Protein AF-A0AA90PVJ4-F1 (afdb_monomer)

Nearest PDB structures (foldseek):
  2hqe-assembly1_A  TM=2.724E-01  e=6.341E-01  Homo sapiens
  2o4x-assembly1_A  TM=2.724E-01  e=6.733E-01  Homo sapiens
  2hsi-assembly1_A  TM=3.639E-01  e=3.824E+00  Pseudomonas aeruginosa PAO1
  3bv8-assembly1_A  TM=2.764E-01  e=6.557E+00  Staphylococcus aureus subsp. aureus Mu50

Sequence (192 aa):
MKKYLASALFKSTWAAITLLSALALPPATAATPEEPQVANDIAAVRGQLAKAIIYIGPENWAFSTAKNESQLPSISCEYILTDADSLSTLMDILERGKFANHPPPYRMNVRMGIYLHRTDGAVKKILLNNPGLNAGMRGRYDEHTGVMSSPAFADELRAFAATRQQTKPNYYCDSDKLDPEKAASMIIPQPK

Structure (mmCIF, N/CA/C/O backbone):
data_AF-A0AA90PVJ4-F1
#
_entry.id   AF-A0AA90PVJ4-F1
#
loop_
_atom_site.group_PDB
_atom_site.id
_atom_site.type_symbol
_atom_site.label_atom_id
_atom_site.label_alt_id
_atom_site.label_comp_id
_atom_site.label_asym_id
_atom_site.label_entity_id
_atom_site.label_seq_id
_atom_site.pdbx_PDB_ins_code
_atom_site.Cartn_x
_atom_site.Cartn_y
_atom_site.Cartn_z
_atom_site.occupancy
_atom_site.B_iso_or_equiv
_atom_site.auth_seq_id
_atom_site.auth_comp_id
_atom_site.auth_asym_id
_atom_site.auth_atom_id
_atom_site.pdbx_PDB_model_num
ATOM 1 N N . MET A 1 1 ? 4.625 -84.442 49.368 1.00 35.09 1 MET A N 1
ATOM 2 C CA . MET A 1 1 ? 4.912 -84.705 50.799 1.00 35.09 1 MET A CA 1
ATOM 3 C C . MET A 1 1 ? 6.276 -84.117 51.153 1.00 35.09 1 MET A C 1
ATOM 5 O O . MET A 1 1 ? 7.191 -84.319 50.374 1.00 35.09 1 MET A O 1
ATOM 9 N N . LYS A 1 2 ? 6.383 -83.490 52.340 1.00 35.59 2 LYS A N 1
ATOM 10 C CA . LYS A 1 2 ? 7.594 -83.028 53.071 1.00 35.59 2 LYS A CA 1
ATOM 11 C C . LYS A 1 2 ? 8.309 -81.763 52.535 1.00 35.59 2 LYS A C 1
ATOM 13 O O . LYS A 1 2 ? 8.767 -81.761 51.407 1.00 35.59 2 LYS A O 1
ATOM 18 N N . LYS A 1 3 ? 8.177 -80.611 53.226 1.00 38.88 3 LYS A N 1
ATOM 19 C CA . LYS A 1 3 ? 8.929 -80.071 54.408 1.00 38.88 3 LYS A CA 1
ATOM 20 C C . LYS A 1 3 ? 10.264 -79.421 53.961 1.00 38.88 3 LYS A C 1
ATOM 22 O O . LYS A 1 3 ? 11.099 -80.133 53.434 1.00 38.88 3 LYS A O 1
ATOM 27 N N . TYR A 1 4 ? 10.385 -78.084 53.922 1.00 39.81 4 TYR A N 1
ATOM 28 C CA . TYR A 1 4 ? 10.764 -77.111 54.984 1.00 39.81 4 TYR A CA 1
ATOM 29 C C . TYR A 1 4 ? 12.282 -76.867 55.138 1.00 39.81 4 TYR A C 1
ATOM 31 O O . TYR A 1 4 ? 13.020 -77.827 55.306 1.00 39.81 4 TYR A O 1
ATOM 39 N N . LEU A 1 5 ? 12.620 -75.567 55.282 1.00 45.03 5 LEU A N 1
ATOM 40 C CA . LEU A 1 5 ? 13.740 -74.959 56.045 1.00 45.03 5 LEU A CA 1
ATOM 41 C C . LEU A 1 5 ? 15.163 -75.130 55.460 1.00 45.03 5 LEU A C 1
ATOM 43 O O . LEU A 1 5 ? 15.476 -76.170 54.911 1.00 45.03 5 LEU A O 1
ATOM 47 N N . ALA A 1 6 ? 16.128 -74.215 55.595 1.00 41.50 6 ALA A N 1
ATOM 48 C CA . ALA A 1 6 ? 16.207 -72.822 56.041 1.00 41.50 6 ALA A CA 1
ATOM 49 C C . ALA A 1 6 ? 17.674 -72.342 55.878 1.00 41.50 6 ALA A C 1
ATOM 51 O O . ALA A 1 6 ? 18.575 -73.171 55.798 1.00 41.50 6 ALA A O 1
ATOM 52 N N . SER A 1 7 ? 17.872 -71.018 55.952 1.00 40.34 7 SER A N 1
ATOM 53 C CA . SER A 1 7 ? 19.041 -70.316 56.529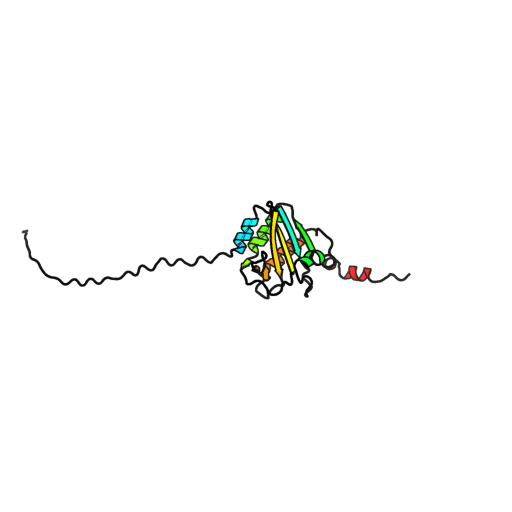 1.00 40.34 7 SER A CA 1
ATOM 54 C C . SER A 1 7 ? 20.401 -70.413 55.808 1.00 40.34 7 SER A C 1
ATOM 56 O O . SER A 1 7 ? 21.061 -71.439 55.851 1.00 40.34 7 SER A O 1
ATOM 58 N N . ALA A 1 8 ? 20.842 -69.322 55.161 1.00 42.81 8 ALA A N 1
ATOM 59 C CA . ALA A 1 8 ? 21.829 -68.341 55.686 1.00 42.81 8 ALA A CA 1
ATOM 60 C C . ALA A 1 8 ? 23.269 -68.688 55.208 1.00 42.81 8 ALA A C 1
ATOM 62 O O . ALA A 1 8 ? 23.542 -69.842 54.937 1.00 42.81 8 ALA A O 1
ATOM 63 N N . LEU A 1 9 ? 24.250 -67.812 54.967 1.00 46.56 9 LEU A N 1
ATOM 64 C CA . LEU A 1 9 ? 24.600 -66.469 55.424 1.00 46.56 9 LEU A CA 1
ATOM 65 C C . LEU A 1 9 ? 25.494 -65.783 54.351 1.00 46.56 9 LEU A C 1
ATOM 67 O O . LEU A 1 9 ? 26.386 -66.411 53.801 1.00 46.56 9 LEU A O 1
ATOM 71 N N . PHE A 1 10 ? 25.269 -64.480 54.152 1.00 37.84 10 PHE A N 1
ATOM 72 C CA . PHE A 1 10 ? 26.226 -63.358 54.048 1.00 37.84 10 PHE A CA 1
ATOM 73 C C . PHE A 1 10 ? 27.563 -63.398 53.258 1.00 37.84 10 PHE A C 1
ATOM 75 O O . PHE A 1 10 ? 28.479 -64.144 53.578 1.00 37.84 10 PHE A O 1
ATOM 82 N N . LYS A 1 11 ? 27.716 -62.284 52.505 1.00 38.69 11 LYS A N 1
ATOM 83 C CA . LYS A 1 11 ? 28.929 -61.480 52.184 1.00 38.69 11 LYS A CA 1
ATOM 84 C C . LYS A 1 11 ? 29.836 -62.079 51.100 1.00 38.69 11 LYS A C 1
ATOM 86 O O . LYS A 1 11 ? 30.186 -63.239 51.155 1.00 38.69 11 LYS A O 1
ATOM 91 N N . SER A 1 12 ? 30.264 -61.344 50.081 1.00 45.53 12 SER A N 1
ATOM 92 C CA . SER A 1 12 ? 30.509 -59.905 49.967 1.00 45.53 12 SER A CA 1
ATOM 93 C C . SER A 1 12 ? 30.510 -59.496 48.489 1.00 45.53 12 SER A C 1
ATOM 95 O O . SER A 1 12 ? 30.859 -60.320 47.655 1.00 45.53 12 SER A O 1
ATOM 97 N N . THR A 1 13 ? 30.098 -58.248 48.227 1.00 48.66 13 THR A N 1
ATOM 98 C CA . THR A 1 13 ? 30.559 -57.307 47.177 1.00 48.66 13 THR A CA 1
ATOM 99 C C . THR A 1 13 ? 31.220 -57.934 45.934 1.00 48.66 13 THR A C 1
ATOM 101 O O . THR A 1 13 ? 32.180 -58.679 46.033 1.00 48.66 13 THR A O 1
ATOM 104 N N . TRP A 1 14 ? 30.796 -57.601 44.716 1.00 41.09 14 TRP A N 1
ATOM 105 C CA . TRP A 1 14 ? 31.165 -56.336 44.077 1.00 41.09 14 TRP A CA 1
ATOM 106 C C . TRP A 1 14 ? 29.989 -55.701 43.331 1.00 41.09 14 TRP A C 1
ATOM 108 O O . TRP A 1 14 ? 29.342 -56.308 42.482 1.00 41.09 14 TRP A O 1
ATOM 118 N N . ALA A 1 15 ? 29.750 -54.434 43.657 1.00 46.69 15 ALA A N 1
ATOM 119 C CA . ALA A 1 15 ? 28.869 -53.556 42.918 1.00 46.69 15 ALA A CA 1
ATOM 120 C C . ALA A 1 15 ? 29.549 -53.163 41.600 1.00 46.69 15 ALA A C 1
ATOM 122 O O . ALA A 1 15 ? 30.430 -52.308 41.584 1.00 46.69 15 ALA A O 1
ATOM 123 N N . ALA A 1 16 ? 29.124 -53.764 40.493 1.00 47.62 16 ALA A N 1
ATOM 124 C CA . ALA A 1 16 ? 29.270 -53.150 39.181 1.00 47.62 16 ALA A CA 1
ATOM 125 C C . ALA A 1 16 ? 27.973 -52.385 38.894 1.00 47.62 16 ALA A C 1
ATOM 127 O O . ALA A 1 16 ? 27.064 -52.884 38.235 1.00 47.62 16 ALA A O 1
ATOM 128 N N . ILE A 1 17 ? 27.867 -51.177 39.453 1.00 51.84 17 ILE A N 1
ATOM 129 C CA . ILE A 1 17 ? 26.861 -50.208 39.020 1.00 51.84 17 ILE A CA 1
ATOM 130 C C . ILE A 1 17 ? 27.316 -49.732 37.642 1.00 51.84 17 ILE A C 1
ATOM 132 O O . ILE A 1 17 ? 28.147 -48.836 37.515 1.00 51.84 17 ILE A O 1
ATOM 136 N N . THR A 1 18 ? 26.787 -50.356 36.596 1.00 52.12 18 THR A N 1
ATOM 137 C CA . THR A 1 18 ? 26.706 -49.704 35.294 1.00 52.12 18 THR A CA 1
ATOM 138 C C . THR A 1 18 ? 25.619 -48.645 35.419 1.00 52.12 18 THR A C 1
ATOM 140 O O . THR A 1 18 ? 24.429 -48.908 35.270 1.00 52.12 18 THR A O 1
ATOM 143 N N . LEU A 1 19 ? 26.037 -47.429 35.776 1.00 44.38 19 LEU A N 1
ATOM 144 C CA . LEU A 1 19 ? 25.247 -46.225 35.556 1.00 44.38 19 LEU A CA 1
ATOM 145 C C . LEU A 1 19 ? 25.074 -46.101 34.042 1.00 44.38 19 LEU A C 1
ATOM 147 O O . LEU A 1 19 ? 25.919 -45.552 33.338 1.00 44.38 19 LEU A O 1
ATOM 151 N N . LEU A 1 20 ? 23.985 -46.680 33.537 1.00 45.66 20 LEU A N 1
ATOM 152 C CA . LEU A 1 20 ? 23.437 -46.321 32.245 1.00 45.66 20 LEU A CA 1
ATOM 153 C C . LEU A 1 20 ? 22.980 -44.869 32.398 1.00 45.66 20 LEU A C 1
ATOM 155 O O . LEU A 1 20 ? 21.893 -44.588 32.902 1.00 45.66 20 LEU A O 1
ATOM 159 N N . SER A 1 21 ? 23.863 -43.941 32.043 1.00 41.44 21 SER A N 1
ATOM 160 C CA . SER A 1 21 ? 23.520 -42.541 31.864 1.00 41.44 21 SER A CA 1
ATOM 161 C C . SER A 1 21 ? 22.474 -42.473 30.759 1.00 41.44 21 SER A C 1
ATOM 163 O O . SER A 1 21 ? 22.801 -42.403 29.575 1.00 41.44 21 SER A O 1
ATOM 165 N N . ALA A 1 22 ? 21.202 -42.524 31.147 1.00 49.88 22 ALA A N 1
ATOM 166 C CA . ALA A 1 22 ? 20.131 -41.971 30.351 1.00 49.88 22 ALA A CA 1
ATOM 167 C C . ALA A 1 22 ? 20.450 -40.480 30.220 1.00 49.88 22 ALA A C 1
ATOM 169 O O . ALA A 1 22 ? 20.156 -39.680 31.107 1.00 49.88 22 ALA A O 1
ATOM 170 N N . LEU A 1 23 ? 21.138 -40.127 29.133 1.00 48.59 23 LEU A N 1
ATOM 171 C CA . LEU A 1 23 ? 21.152 -38.778 28.601 1.00 48.59 23 LEU A CA 1
ATOM 172 C C . LEU A 1 23 ? 19.689 -38.431 28.338 1.00 48.59 23 LEU A C 1
ATOM 174 O O . LEU A 1 23 ? 19.137 -38.748 27.286 1.00 48.59 23 LEU A O 1
ATOM 178 N N . ALA A 1 24 ? 19.049 -37.830 29.338 1.00 53.00 24 ALA A N 1
ATOM 179 C CA . ALA A 1 24 ? 17.875 -37.016 29.136 1.00 53.00 24 ALA A CA 1
ATOM 180 C C . ALA A 1 24 ? 18.325 -35.894 28.200 1.00 53.00 24 ALA A C 1
ATOM 182 O O . ALA A 1 24 ? 18.877 -34.882 28.630 1.00 53.00 24 ALA A O 1
ATOM 183 N N . LEU A 1 25 ? 18.180 -36.138 26.897 1.00 54.84 25 LEU A N 1
ATOM 184 C CA . LEU A 1 25 ? 18.189 -35.079 25.910 1.00 54.84 25 LEU A CA 1
ATOM 185 C C . LEU A 1 25 ? 17.186 -34.038 26.417 1.00 54.84 25 LEU A C 1
ATOM 187 O O . LEU A 1 25 ? 16.047 -34.416 26.723 1.00 54.84 25 LEU A O 1
ATOM 191 N N . PRO A 1 26 ? 17.580 -32.760 26.557 1.00 57.12 26 PRO A N 1
ATOM 192 C CA . PRO A 1 26 ? 16.590 -31.723 26.774 1.00 57.12 26 PRO A CA 1
ATOM 193 C C . PRO A 1 26 ? 15.543 -31.868 25.663 1.00 57.12 26 PRO A C 1
ATOM 195 O O . PRO A 1 26 ? 15.922 -32.213 24.535 1.00 57.12 26 PRO A O 1
ATOM 198 N N . PRO A 1 27 ? 14.245 -31.677 25.961 1.00 55.22 27 PRO A N 1
ATOM 199 C CA . PRO A 1 27 ? 13.233 -31.694 24.921 1.00 55.22 27 PRO A CA 1
ATOM 200 C C . PRO A 1 27 ? 13.733 -30.772 23.817 1.00 55.22 27 PRO A C 1
ATOM 202 O O . PRO A 1 27 ? 14.071 -29.616 24.077 1.00 55.22 27 PRO A O 1
ATOM 205 N N . ALA A 1 28 ? 13.883 -31.326 22.615 1.00 53.59 28 ALA A N 1
ATOM 206 C CA . ALA A 1 28 ? 14.170 -30.532 21.446 1.00 53.59 28 ALA A CA 1
ATOM 207 C C . ALA A 1 28 ? 12.998 -29.563 21.326 1.00 53.59 28 ALA A C 1
ATOM 209 O O . ALA A 1 28 ? 11.916 -29.939 20.873 1.00 53.59 28 ALA A O 1
ATOM 210 N N . THR A 1 29 ? 13.189 -28.335 21.802 1.00 49.47 29 THR A N 1
ATOM 211 C CA . THR A 1 29 ? 12.358 -27.212 21.413 1.00 49.47 29 THR A CA 1
ATOM 212 C C . THR A 1 29 ? 12.575 -27.127 19.916 1.00 49.47 29 THR A C 1
ATOM 214 O O . THR A 1 29 ? 13.587 -26.598 19.457 1.00 49.47 29 THR A O 1
ATOM 217 N N . ALA A 1 30 ? 11.692 -27.770 19.148 1.00 53.75 30 ALA A N 1
ATOM 218 C CA . ALA A 1 30 ? 11.570 -27.496 17.735 1.00 53.75 30 ALA A CA 1
ATOM 219 C C . ALA A 1 30 ? 11.488 -25.977 17.663 1.00 53.75 30 ALA A C 1
ATOM 221 O O . ALA A 1 30 ? 10.591 -25.399 18.277 1.00 53.75 30 ALA A O 1
ATOM 222 N N . ALA A 1 31 ? 12.497 -25.347 17.058 1.00 50.88 31 ALA A N 1
ATOM 223 C CA . ALA A 1 31 ? 12.479 -23.919 16.831 1.00 50.88 31 ALA A CA 1
ATOM 224 C C . ALA A 1 31 ? 11.172 -23.656 16.093 1.00 50.88 31 ALA A C 1
ATOM 226 O O . ALA A 1 31 ? 11.030 -24.035 14.929 1.00 50.88 31 ALA A O 1
ATOM 227 N N . THR A 1 32 ? 10.177 -23.132 16.811 1.00 55.12 32 THR A N 1
ATOM 228 C CA . THR A 1 32 ? 8.965 -22.617 16.198 1.00 55.12 32 THR A CA 1
ATOM 229 C C . THR A 1 32 ? 9.467 -21.684 15.115 1.00 55.12 32 THR A C 1
ATOM 231 O O . THR A 1 32 ? 10.271 -20.807 15.452 1.00 55.12 32 THR A O 1
ATOM 234 N N . PRO A 1 33 ? 9.104 -21.913 13.839 1.00 57.56 33 PRO A N 1
ATOM 235 C CA . PRO A 1 33 ? 9.441 -20.982 12.782 1.00 57.56 33 PRO A CA 1
ATOM 236 C C . PRO A 1 33 ? 9.049 -19.608 13.299 1.00 57.56 33 PRO A C 1
ATOM 238 O O . PRO A 1 33 ? 7.899 -19.419 13.691 1.00 57.56 33 PRO A O 1
ATOM 241 N N . GLU A 1 34 ? 10.032 -18.722 13.438 1.00 63.03 34 GLU A N 1
ATOM 242 C CA . GLU A 1 34 ? 9.802 -17.381 13.947 1.00 63.03 34 GLU A CA 1
ATOM 243 C C . GLU A 1 34 ? 8.798 -16.751 12.982 1.00 63.03 34 GLU A C 1
ATOM 245 O O . GLU A 1 34 ? 9.113 -16.528 11.808 1.00 63.03 34 GLU A O 1
ATOM 250 N N . GLU A 1 35 ? 7.541 -16.625 13.415 1.00 62.03 35 GLU A N 1
ATOM 251 C CA . GLU A 1 35 ? 6.512 -16.052 12.561 1.00 62.03 35 GLU A CA 1
ATOM 252 C C . GLU A 1 35 ? 6.990 -14.669 12.124 1.00 62.03 35 GLU A C 1
ATOM 254 O O . GLU A 1 35 ? 7.546 -13.927 12.942 1.00 62.03 35 GLU A O 1
ATOM 259 N N . PRO A 1 36 ? 6.795 -14.288 10.850 1.00 67.94 36 PRO A N 1
ATOM 260 C CA . PRO A 1 36 ? 7.193 -12.969 10.404 1.00 67.94 36 PRO A CA 1
ATOM 261 C C . PRO A 1 36 ? 6.494 -11.916 11.268 1.00 67.94 36 PRO A C 1
ATOM 263 O O . PRO A 1 36 ? 5.279 -11.748 11.177 1.00 67.94 36 PRO A O 1
ATOM 266 N N . GLN A 1 37 ? 7.262 -11.181 12.078 1.00 80.75 37 GLN A N 1
ATOM 267 C CA . GLN A 1 37 ? 6.742 -10.126 12.957 1.00 80.75 37 GLN A CA 1
ATOM 268 C C . GLN A 1 37 ? 5.831 -9.145 12.196 1.00 80.75 37 GLN A C 1
ATOM 270 O O . GLN A 1 37 ? 4.791 -8.738 12.697 1.00 80.75 37 GLN A O 1
ATOM 275 N N . VAL A 1 38 ? 6.167 -8.865 10.933 1.00 82.69 38 VAL A N 1
ATOM 276 C CA . VAL A 1 38 ? 5.392 -8.012 10.021 1.00 82.69 38 VAL A CA 1
ATOM 277 C C . VAL A 1 38 ? 3.968 -8.532 9.784 1.00 82.69 38 VAL A C 1
ATOM 279 O O . VAL A 1 38 ? 3.038 -7.735 9.723 1.00 82.69 38 VAL A O 1
ATOM 282 N N . ALA A 1 39 ? 3.772 -9.847 9.644 1.00 79.56 39 ALA A N 1
ATOM 283 C CA . ALA A 1 39 ? 2.442 -10.418 9.427 1.00 79.56 39 ALA A CA 1
ATOM 284 C C . ALA A 1 39 ? 1.550 -10.211 10.661 1.00 79.56 39 ALA A C 1
ATOM 286 O O . ALA A 1 39 ? 0.407 -9.769 10.535 1.00 79.56 39 ALA A O 1
ATOM 287 N N . ASN A 1 40 ? 2.114 -10.432 11.851 1.00 79.44 40 ASN A N 1
ATOM 288 C CA . ASN A 1 40 ? 1.438 -10.177 13.122 1.00 79.44 40 ASN A CA 1
ATOM 289 C C . ASN A 1 40 ? 1.149 -8.680 13.327 1.00 79.44 40 ASN A C 1
ATOM 291 O O . ASN A 1 40 ? 0.060 -8.315 13.772 1.00 79.44 40 ASN A O 1
ATOM 295 N N . ASP A 1 41 ? 2.066 -7.801 12.915 1.00 84.75 41 ASP A N 1
ATOM 296 C CA . ASP A 1 41 ? 1.858 -6.354 12.974 1.00 84.75 41 ASP A CA 1
ATOM 297 C C . ASP A 1 41 ? 0.739 -5.880 12.038 1.00 84.75 41 ASP A C 1
ATOM 299 O O . ASP A 1 41 ? -0.024 -4.989 12.408 1.00 84.75 41 ASP A O 1
ATOM 303 N N . ILE A 1 42 ? 0.617 -6.456 10.836 1.00 87.50 42 ILE A N 1
ATOM 304 C CA . ILE A 1 42 ? -0.482 -6.145 9.910 1.00 87.50 42 ILE A CA 1
ATOM 305 C C . ILE A 1 42 ? -1.817 -6.560 10.533 1.00 87.50 42 ILE A C 1
ATOM 307 O O . ILE A 1 42 ? -2.741 -5.746 10.585 1.00 87.50 42 ILE A O 1
ATOM 311 N N . ALA A 1 43 ? -1.908 -7.779 11.074 1.00 85.12 43 ALA A N 1
ATOM 312 C CA . ALA A 1 43 ? -3.119 -8.257 11.741 1.00 85.12 43 ALA A CA 1
ATOM 313 C C . ALA A 1 43 ? -3.530 -7.344 12.915 1.00 85.12 43 ALA A C 1
ATOM 315 O O . ALA A 1 43 ? -4.711 -7.035 13.088 1.00 85.12 43 ALA A O 1
ATOM 316 N N . ALA A 1 44 ? -2.557 -6.824 13.674 1.00 85.12 44 ALA A N 1
ATOM 317 C CA . ALA A 1 44 ? -2.807 -5.907 14.786 1.00 85.12 44 ALA A CA 1
ATOM 318 C C . ALA A 1 44 ? -3.440 -4.565 14.359 1.00 85.12 44 ALA A C 1
ATOM 320 O O . ALA A 1 44 ? -4.150 -3.939 15.150 1.00 85.12 44 ALA A O 1
ATOM 321 N N . VAL A 1 45 ? -3.233 -4.116 13.114 1.00 86.06 45 VAL A N 1
ATOM 322 C CA . VAL A 1 45 ? -3.798 -2.847 12.612 1.00 86.06 45 VAL A CA 1
ATOM 323 C C . VAL A 1 45 ? -5.299 -2.955 12.318 1.00 86.06 45 VAL A C 1
ATOM 325 O O . VAL A 1 45 ? -6.010 -1.951 12.418 1.00 86.06 45 VAL A O 1
ATOM 328 N N . ARG A 1 46 ? -5.809 -4.156 12.009 1.00 87.38 46 ARG A N 1
ATOM 329 C CA . ARG A 1 46 ? -7.188 -4.387 11.538 1.00 87.38 46 ARG A CA 1
ATOM 330 C C . ARG A 1 46 ? -8.254 -3.770 12.450 1.00 87.38 46 ARG A C 1
ATOM 332 O O . ARG A 1 46 ? -9.169 -3.116 11.964 1.00 87.38 46 ARG A O 1
ATOM 339 N N . GLY A 1 47 ? -8.122 -3.932 13.767 1.00 83.69 47 GLY A N 1
ATOM 340 C CA . GLY A 1 47 ? -9.115 -3.456 14.743 1.00 83.69 47 GLY A CA 1
ATOM 341 C C . GLY A 1 47 ? -9.125 -1.942 14.979 1.00 83.69 47 GLY A C 1
ATOM 342 O O . GLY A 1 47 ? -9.947 -1.447 15.746 1.00 83.69 47 GLY A O 1
ATOM 343 N N . GLN A 1 48 ? -8.195 -1.201 14.377 1.00 89.25 48 GLN A N 1
ATOM 344 C CA . GLN A 1 48 ? -7.988 0.222 14.649 1.00 89.25 48 GLN A CA 1
ATOM 345 C C . GLN A 1 48 ? -7.900 1.048 13.368 1.00 89.25 48 GLN A C 1
ATOM 347 O O . GLN A 1 48 ? -7.573 2.227 13.435 1.00 89.25 48 GLN A O 1
ATOM 352 N N . LEU A 1 49 ? -8.158 0.461 12.202 1.00 93.94 49 LEU A N 1
ATOM 353 C CA . LEU A 1 49 ? -8.039 1.148 10.924 1.00 93.94 49 LEU A CA 1
ATOM 354 C C . LEU A 1 49 ? -9.238 2.081 10.696 1.00 93.94 49 LEU A C 1
ATOM 356 O O . LEU A 1 49 ? -10.377 1.632 10.633 1.00 93.94 49 LEU A O 1
ATOM 360 N N . ALA A 1 50 ? -8.976 3.380 10.552 1.00 95.00 50 ALA A N 1
ATOM 361 C C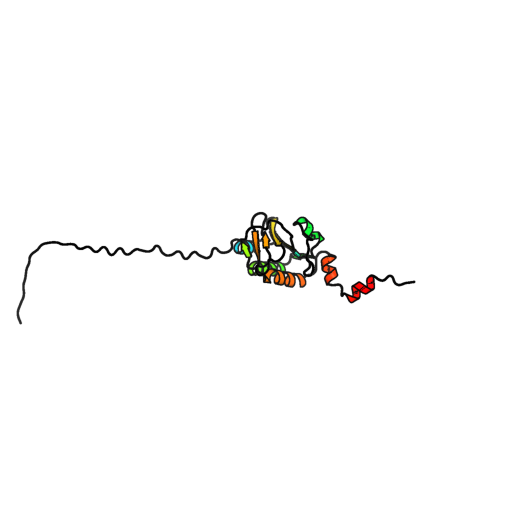A . ALA A 1 50 ? -9.994 4.392 10.261 1.00 95.00 50 ALA A CA 1
ATOM 362 C C . ALA A 1 50 ? -10.098 4.703 8.760 1.00 95.00 50 ALA A C 1
ATOM 364 O O . ALA A 1 50 ? -11.168 5.030 8.254 1.00 95.00 50 ALA A O 1
ATOM 365 N N . LYS A 1 51 ? -8.965 4.659 8.054 1.00 96.88 51 LYS A N 1
ATOM 366 C CA . LYS A 1 51 ? -8.854 5.006 6.634 1.00 96.88 51 LYS A CA 1
ATOM 367 C C . LYS A 1 51 ? -7.607 4.359 6.049 1.00 96.88 51 LYS A C 1
ATOM 369 O O . LYS A 1 51 ? -6.581 4.283 6.726 1.00 96.88 51 LYS A O 1
ATOM 374 N N . ALA A 1 52 ? -7.657 3.995 4.775 1.00 97.31 52 ALA A N 1
ATOM 375 C CA . ALA A 1 52 ? -6.468 3.650 4.012 1.00 97.31 52 ALA A CA 1
ATOM 376 C C . ALA A 1 52 ? -6.313 4.556 2.787 1.00 97.31 52 ALA A C 1
ATOM 378 O O . ALA A 1 52 ? -7.302 4.958 2.178 1.00 97.31 52 ALA A O 1
ATOM 379 N N . ILE A 1 53 ? -5.072 4.881 2.429 1.00 96.44 53 ILE A N 1
ATOM 380 C CA . ILE A 1 53 ? -4.744 5.527 1.155 1.00 96.44 53 ILE A CA 1
ATOM 381 C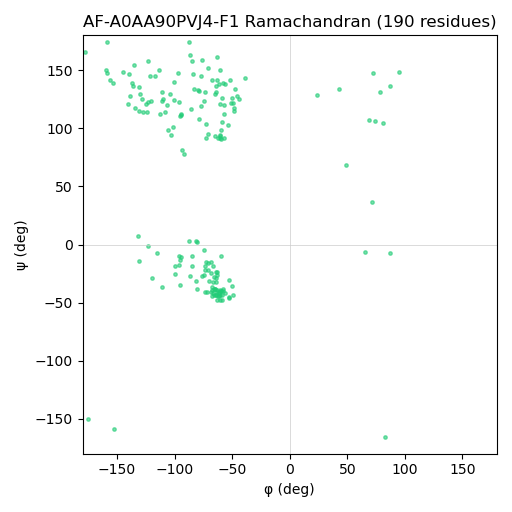 C . ILE A 1 53 ? -3.788 4.615 0.406 1.00 96.44 53 ILE A C 1
ATOM 383 O O . ILE A 1 53 ? -2.732 4.253 0.927 1.00 96.44 53 ILE A O 1
ATOM 387 N N . ILE A 1 54 ? -4.167 4.246 -0.811 1.00 95.44 54 ILE A N 1
ATOM 388 C CA . ILE A 1 54 ? -3.367 3.401 -1.686 1.00 95.44 54 ILE A CA 1
ATOM 389 C C . ILE A 1 54 ? -2.891 4.254 -2.858 1.00 95.44 54 ILE A C 1
ATOM 391 O O . ILE A 1 54 ? -3.699 4.825 -3.589 1.00 95.44 54 ILE A O 1
ATOM 395 N N . TYR A 1 55 ? -1.577 4.309 -3.039 1.00 92.88 55 TYR A N 1
ATOM 396 C CA . TYR A 1 55 ? -0.916 4.862 -4.211 1.00 92.88 55 TYR A CA 1
ATOM 397 C C . TYR A 1 55 ? -0.357 3.715 -5.042 1.00 92.88 55 TYR A C 1
ATOM 399 O O . TYR A 1 55 ? 0.484 2.956 -4.556 1.00 92.88 55 TYR A O 1
ATOM 407 N N . ILE A 1 56 ? -0.802 3.593 -6.290 1.00 88.44 56 ILE A N 1
ATOM 408 C CA . ILE A 1 56 ? -0.318 2.571 -7.226 1.00 88.44 56 ILE A CA 1
ATOM 409 C C . ILE A 1 56 ? 0.181 3.257 -8.493 1.00 88.44 56 ILE A C 1
ATOM 411 O O . ILE A 1 56 ? -0.574 3.964 -9.155 1.00 88.44 56 ILE A O 1
ATOM 415 N N . GLY A 1 57 ? 1.456 3.062 -8.827 1.00 80.56 57 GLY A N 1
ATOM 416 C CA . GLY A 1 57 ? 2.000 3.489 -10.116 1.00 80.56 57 GLY A CA 1
ATOM 417 C C . GLY A 1 57 ? 1.587 2.558 -11.272 1.00 80.56 57 GLY A C 1
ATOM 418 O O . GLY A 1 57 ? 1.290 1.383 -11.030 1.00 80.56 57 GLY A O 1
ATOM 419 N N . PRO A 1 58 ? 1.629 3.041 -12.528 1.00 73.62 58 PRO A N 1
ATOM 420 C CA . PRO A 1 58 ? 1.246 2.267 -13.713 1.00 73.62 58 PRO A CA 1
ATOM 421 C C . PRO A 1 58 ? 2.101 1.002 -13.905 1.00 73.62 58 PRO A C 1
ATOM 423 O O . PRO A 1 58 ? 3.278 0.958 -13.519 1.00 73.62 58 PRO A O 1
ATOM 426 N N . GLU A 1 59 ? 1.508 -0.033 -14.510 1.00 66.88 59 GLU A N 1
ATOM 427 C CA . GLU A 1 59 ? 2.142 -1.340 -14.762 1.00 66.88 59 GLU A CA 1
ATOM 428 C C . GLU A 1 59 ? 3.206 -1.274 -15.864 1.00 66.88 59 GLU A C 1
ATOM 430 O O . GLU A 1 59 ? 4.296 -1.833 -15.724 1.00 66.88 59 GLU A O 1
ATOM 435 N N . ASN A 1 60 ? 2.914 -0.525 -16.928 1.00 57.22 60 ASN A N 1
ATOM 436 C CA . ASN A 1 60 ? 3.554 -0.677 -18.240 1.00 57.22 60 ASN A CA 1
ATOM 437 C C . ASN A 1 60 ? 4.844 0.136 -18.415 1.00 57.22 60 ASN A C 1
ATOM 439 O O . ASN A 1 60 ? 5.445 0.136 -19.488 1.00 57.22 60 ASN A O 1
ATOM 443 N N . TRP A 1 61 ? 5.287 0.844 -17.376 1.00 50.03 61 TRP A N 1
ATOM 444 C CA . TRP A 1 61 ? 6.430 1.750 -17.465 1.00 50.03 61 TRP A CA 1
ATOM 445 C C . TRP A 1 61 ? 7.422 1.519 -16.336 1.00 50.03 61 TRP A C 1
ATOM 447 O O . TRP A 1 61 ? 7.129 1.760 -15.171 1.00 50.03 61 TRP A O 1
ATOM 457 N N . ALA A 1 62 ? 8.627 1.070 -16.675 1.00 45.12 62 ALA A N 1
ATOM 458 C CA . ALA A 1 62 ? 9.853 1.321 -15.920 1.00 45.12 62 ALA A CA 1
ATOM 459 C C . ALA A 1 62 ? 10.558 2.453 -16.685 1.00 45.12 62 ALA A C 1
ATOM 461 O O . ALA A 1 62 ? 10.696 2.362 -17.894 1.00 45.12 62 ALA A O 1
ATOM 462 N N . PHE A 1 63 ? 10.902 3.595 -16.100 1.00 45.22 63 PHE A N 1
ATOM 463 C CA . PHE A 1 63 ? 11.873 3.753 -15.028 1.00 45.22 63 PHE A CA 1
ATOM 464 C C . PHE A 1 63 ? 11.558 5.008 -14.181 1.00 45.22 63 PHE A C 1
ATOM 466 O O . PHE A 1 63 ? 11.341 6.093 -14.708 1.00 45.22 63 PHE A O 1
ATOM 473 N N . SER A 1 64 ? 11.703 4.894 -12.855 1.00 48.31 64 SER A N 1
ATOM 474 C CA . SER A 1 64 ? 12.131 5.988 -11.953 1.00 48.31 64 SER A CA 1
ATOM 475 C C . SER A 1 64 ? 11.204 7.176 -11.628 1.00 48.31 64 SER A C 1
ATOM 477 O O . SER A 1 64 ? 11.714 8.278 -11.435 1.00 48.31 64 SER A O 1
ATOM 479 N N . THR A 1 65 ? 9.888 7.021 -11.481 1.00 56.00 65 THR A N 1
ATOM 480 C CA . THR A 1 65 ? 9.056 8.196 -11.143 1.00 56.00 65 THR A CA 1
ATOM 481 C C . THR A 1 65 ? 9.054 8.576 -9.660 1.00 56.00 65 THR A C 1
ATOM 483 O O . THR A 1 65 ? 9.133 9.767 -9.375 1.00 56.00 65 THR A O 1
ATOM 486 N N . ALA A 1 66 ? 9.059 7.629 -8.711 1.00 64.44 66 ALA A N 1
ATOM 487 C CA . ALA A 1 66 ? 9.196 7.960 -7.286 1.00 64.44 66 ALA A CA 1
ATOM 488 C C . ALA A 1 66 ? 10.594 7.600 -6.788 1.00 64.44 66 ALA A C 1
ATOM 490 O O . ALA A 1 66 ? 10.867 6.456 -6.447 1.00 64.44 66 ALA A O 1
ATOM 491 N N . LYS A 1 67 ? 11.497 8.576 -6.715 1.00 72.50 67 LYS A N 1
ATOM 492 C CA . LYS A 1 67 ? 12.796 8.445 -6.031 1.00 72.50 67 LYS A CA 1
ATOM 493 C C . LYS A 1 67 ? 12.649 8.424 -4.507 1.00 72.50 67 LYS A C 1
ATOM 495 O O . LYS A 1 67 ? 13.607 8.126 -3.797 1.00 72.50 67 LYS A O 1
ATOM 500 N N . ASN A 1 68 ? 11.483 8.826 -4.010 1.00 80.81 68 ASN A N 1
ATOM 501 C CA . ASN A 1 68 ? 11.133 8.872 -2.603 1.00 80.81 68 ASN A CA 1
ATOM 502 C C . ASN A 1 68 ? 9.605 8.871 -2.431 1.00 80.81 68 ASN A C 1
ATOM 504 O O . ASN A 1 68 ? 8.839 8.929 -3.392 1.00 80.81 68 ASN A O 1
ATOM 508 N N . GLU A 1 69 ? 9.188 8.796 -1.173 1.00 86.25 69 GLU A N 1
ATOM 509 C CA . GLU A 1 69 ? 7.793 8.755 -0.746 1.00 86.25 69 GLU A CA 1
ATOM 510 C C . GLU A 1 69 ? 6.983 9.995 -1.174 1.00 86.25 69 GLU A C 1
ATOM 512 O O . GLU A 1 69 ? 5.846 9.866 -1.621 1.00 86.25 69 GLU A O 1
ATOM 517 N N . SER A 1 70 ? 7.571 11.196 -1.103 1.00 86.69 70 SER A N 1
ATOM 518 C CA . SER A 1 70 ? 6.857 12.460 -1.346 1.00 86.69 70 SER A CA 1
ATOM 519 C C . SER A 1 70 ? 6.419 12.668 -2.797 1.00 86.69 70 SER A C 1
ATOM 521 O O . SER A 1 70 ? 5.582 13.526 -3.069 1.00 86.69 70 SER A O 1
ATOM 523 N N . GLN A 1 71 ? 6.960 11.885 -3.730 1.00 82.25 71 GLN A N 1
ATOM 524 C CA . GLN A 1 71 ? 6.576 11.922 -5.138 1.00 82.25 71 GLN A CA 1
ATOM 525 C C . GLN A 1 71 ? 5.345 11.064 -5.449 1.00 82.25 71 GLN A C 1
ATOM 527 O O . GLN A 1 71 ? 4.715 11.294 -6.475 1.00 82.25 71 GLN A O 1
ATOM 532 N N . LEU A 1 72 ? 4.964 10.113 -4.583 1.00 85.06 72 LEU A N 1
ATOM 533 C CA . LEU A 1 72 ? 3.851 9.192 -4.851 1.00 85.06 72 LEU A CA 1
ATOM 534 C C . LEU A 1 72 ? 2.535 9.890 -5.243 1.00 85.06 72 LEU A C 1
ATOM 536 O O . LEU A 1 72 ? 1.957 9.471 -6.250 1.00 85.06 72 LEU A O 1
ATOM 540 N N . PRO A 1 73 ? 2.077 10.957 -4.553 1.00 85.69 73 PRO A N 1
ATOM 541 C CA . PRO A 1 73 ? 0.777 11.564 -4.853 1.00 85.69 73 PRO A CA 1
ATOM 542 C C . PRO A 1 73 ? 0.685 12.244 -6.227 1.00 85.69 73 PRO A C 1
ATOM 544 O O . PRO A 1 73 ? -0.416 12.516 -6.703 1.00 85.69 73 PRO A O 1
ATOM 547 N N . SER A 1 74 ? 1.812 12.570 -6.869 1.00 80.75 74 SER A N 1
ATOM 548 C CA . SER A 1 74 ? 1.820 13.244 -8.177 1.00 80.75 74 SER A CA 1
ATOM 549 C C . SER A 1 74 ? 1.973 12.293 -9.366 1.00 80.75 74 SER A C 1
ATOM 551 O O . SER A 1 74 ? 1.657 12.670 -10.491 1.00 80.75 74 SER A O 1
ATOM 553 N N . ILE A 1 75 ? 2.425 11.061 -9.136 1.00 79.38 75 ILE A N 1
ATOM 554 C CA . ILE A 1 75 ? 2.812 10.105 -10.194 1.00 79.38 75 ILE A CA 1
ATOM 555 C C . ILE A 1 75 ? 2.053 8.774 -10.129 1.00 79.38 75 ILE A C 1
ATOM 557 O O . ILE A 1 75 ? 2.318 7.883 -10.933 1.00 79.38 75 ILE A O 1
ATOM 561 N N . SER A 1 76 ? 1.179 8.615 -9.136 1.00 84.62 76 SER A N 1
ATOM 562 C CA . SER A 1 76 ? 0.453 7.373 -8.870 1.00 84.62 76 SER A CA 1
ATOM 563 C C . SER A 1 76 ? -1.047 7.619 -8.882 1.00 84.62 76 SER A C 1
ATOM 565 O O . SER A 1 76 ? -1.511 8.734 -8.624 1.00 84.62 76 SER A O 1
ATOM 567 N N . CYS A 1 77 ? -1.804 6.555 -9.114 1.00 87.12 77 CYS A N 1
ATOM 568 C CA . CYS A 1 77 ? -3.245 6.561 -8.930 1.00 87.12 77 CYS A CA 1
ATOM 569 C C . CYS A 1 77 ? -3.519 6.552 -7.428 1.00 87.12 77 CYS A C 1
ATOM 571 O O . CYS A 1 77 ? -2.933 5.736 -6.711 1.00 87.12 77 CYS A O 1
ATOM 573 N N . GLU A 1 78 ? -4.388 7.444 -6.962 1.00 92.31 78 GLU A N 1
ATOM 574 C CA . GLU A 1 78 ? -4.765 7.547 -5.554 1.00 92.31 78 GLU A CA 1
ATOM 575 C C . GLU A 1 78 ? -6.149 6.941 -5.330 1.00 92.31 78 GLU A C 1
ATOM 577 O O . GLU A 1 78 ? -7.120 7.299 -6.005 1.00 92.31 78 GLU A O 1
ATOM 582 N N . TYR A 1 79 ? -6.232 6.055 -4.342 1.00 94.31 79 TYR A N 1
ATOM 583 C CA . TYR A 1 79 ? -7.475 5.450 -3.887 1.00 94.31 79 TYR A CA 1
ATOM 584 C C . TYR A 1 79 ? -7.600 5.639 -2.377 1.00 94.31 79 TYR A C 1
ATOM 586 O O . TYR A 1 79 ? -6.812 5.084 -1.607 1.00 94.31 79 TYR A O 1
ATOM 594 N N . ILE A 1 80 ? -8.588 6.426 -1.950 1.00 96.00 80 ILE A N 1
ATOM 595 C CA . ILE A 1 80 ? -8.920 6.612 -0.536 1.00 96.00 80 ILE A CA 1
ATOM 596 C C . ILE A 1 80 ? -10.055 5.661 -0.158 1.00 96.00 80 ILE A C 1
ATOM 598 O O . ILE A 1 80 ? -11.134 5.705 -0.745 1.00 96.00 80 ILE A O 1
ATOM 602 N N . LEU A 1 81 ? -9.810 4.818 0.844 1.00 96.50 81 LEU A N 1
ATOM 603 C CA . LEU A 1 81 ? -10.775 3.863 1.381 1.00 96.50 81 LEU A CA 1
ATOM 604 C C . LEU A 1 81 ? -11.212 4.302 2.775 1.00 96.50 81 LEU A C 1
ATOM 606 O O . LEU A 1 81 ? -10.371 4.492 3.659 1.00 96.50 81 LEU A O 1
ATOM 610 N N . THR A 1 82 ? -12.519 4.441 2.971 1.00 94.88 82 THR A N 1
ATOM 611 C CA . THR A 1 82 ? -13.121 4.813 4.263 1.00 94.88 82 THR A CA 1
ATOM 612 C C . THR A 1 82 ? -14.269 3.898 4.675 1.00 94.88 82 THR A C 1
ATOM 614 O O . THR A 1 82 ? -14.685 3.942 5.828 1.00 94.88 82 THR A O 1
ATOM 617 N N . ASP A 1 83 ? -14.806 3.085 3.764 1.00 94.44 83 ASP A N 1
ATOM 618 C CA . ASP A 1 83 ? -15.874 2.138 4.069 1.00 94.44 83 ASP A CA 1
ATOM 619 C C . ASP A 1 83 ? -15.327 0.818 4.637 1.00 94.44 83 ASP A C 1
ATOM 621 O O . ASP A 1 83 ? -14.240 0.359 4.279 1.00 94.44 83 ASP A O 1
ATOM 625 N N . ALA A 1 84 ? -16.101 0.204 5.534 1.00 92.88 84 ALA A N 1
ATOM 626 C CA . ALA A 1 84 ? -15.675 -0.969 6.292 1.00 92.88 84 ALA A CA 1
ATOM 627 C C . ALA A 1 84 ? -15.341 -2.175 5.397 1.00 92.88 84 ALA A C 1
ATOM 629 O O . ALA A 1 84 ? -14.332 -2.840 5.630 1.00 92.88 84 ALA A O 1
ATOM 630 N N . ASP A 1 85 ? -16.133 -2.423 4.351 1.00 94.31 85 ASP A N 1
ATOM 631 C CA . ASP A 1 85 ? -15.951 -3.576 3.461 1.00 94.31 85 ASP A CA 1
ATOM 632 C C . ASP A 1 85 ? -14.643 -3.470 2.667 1.00 94.31 85 ASP A C 1
ATOM 634 O O . ASP A 1 85 ? -13.884 -4.438 2.543 1.00 94.31 85 ASP A O 1
ATOM 638 N N . SER A 1 86 ? -14.328 -2.273 2.167 1.00 95.06 86 SER A N 1
ATOM 639 C CA . SER A 1 86 ? -13.073 -2.015 1.453 1.00 95.06 86 SER A CA 1
ATOM 640 C C . SER A 1 86 ? -11.860 -2.092 2.358 1.00 95.06 86 SER A C 1
ATOM 642 O O . SER A 1 86 ? -10.838 -2.644 1.952 1.00 95.06 86 SER A O 1
ATOM 644 N N . LEU A 1 87 ? -11.967 -1.557 3.575 1.00 95.81 87 LEU A N 1
ATOM 645 C CA . LEU A 1 87 ? -10.904 -1.651 4.569 1.00 95.81 87 LEU A CA 1
ATOM 646 C C . LEU A 1 87 ? -10.663 -3.108 4.978 1.00 95.81 87 LEU A C 1
ATOM 648 O O . LEU A 1 87 ? -9.512 -3.535 5.012 1.00 95.81 87 LEU A O 1
ATOM 652 N N . SER A 1 88 ? -11.723 -3.889 5.206 1.00 94.19 88 SER A N 1
ATOM 653 C CA . SER A 1 88 ? -11.611 -5.320 5.508 1.00 94.19 88 SER A CA 1
ATOM 654 C C . SER A 1 88 ? -10.947 -6.082 4.363 1.00 94.19 88 SER A C 1
ATOM 656 O O . SER A 1 88 ? -9.983 -6.808 4.592 1.00 94.19 88 SER A O 1
ATOM 658 N N . THR A 1 89 ? -11.396 -5.857 3.125 1.00 95.19 89 THR A N 1
ATOM 659 C CA . THR A 1 89 ? -10.821 -6.511 1.939 1.00 95.19 89 THR A CA 1
ATOM 660 C C . THR A 1 89 ? -9.342 -6.162 1.773 1.00 95.19 89 THR A C 1
ATOM 662 O O . THR A 1 89 ? -8.529 -7.047 1.507 1.00 95.19 89 THR A O 1
ATOM 665 N N . LEU A 1 90 ? -8.970 -4.889 1.965 1.00 95.56 90 LEU A N 1
ATOM 666 C CA . LEU A 1 90 ? -7.569 -4.470 1.940 1.00 95.56 90 LEU A CA 1
ATOM 667 C C . LEU A 1 90 ? -6.759 -5.217 3.004 1.00 95.56 90 LEU A C 1
ATOM 669 O O . LEU A 1 90 ? -5.699 -5.745 2.683 1.00 95.56 90 LEU A O 1
ATOM 673 N N . MET A 1 91 ? -7.243 -5.284 4.246 1.00 93.81 91 MET A N 1
ATOM 674 C CA . MET A 1 91 ? -6.540 -5.997 5.317 1.00 93.81 91 MET A CA 1
ATOM 675 C C . MET A 1 91 ? -6.364 -7.482 4.998 1.00 93.81 91 MET A C 1
ATOM 677 O O . MET A 1 91 ? -5.277 -8.015 5.211 1.00 93.81 91 MET A O 1
ATOM 681 N N . ASP A 1 92 ? -7.370 -8.126 4.403 1.00 92.81 92 ASP A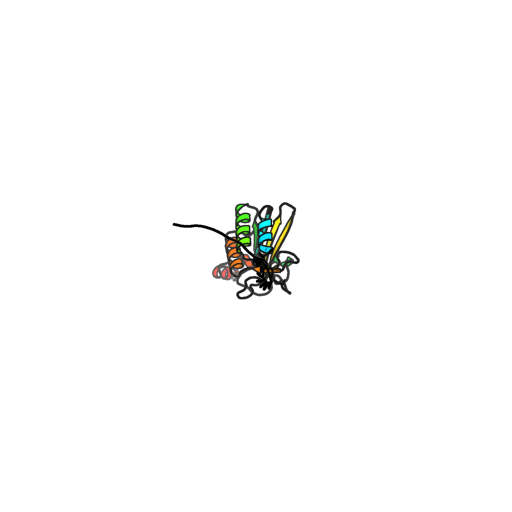 N 1
ATOM 682 C CA . ASP A 1 92 ? -7.252 -9.522 3.982 1.00 92.81 92 ASP A CA 1
ATOM 683 C C . ASP A 1 92 ? -6.166 -9.705 2.903 1.00 92.81 92 ASP A C 1
ATOM 685 O O . ASP A 1 92 ? -5.411 -10.676 2.944 1.00 92.81 92 ASP A O 1
ATOM 689 N N . ILE A 1 93 ? -6.049 -8.769 1.950 1.00 93.69 93 ILE A N 1
ATOM 690 C CA . ILE A 1 93 ? -4.972 -8.769 0.939 1.00 93.69 93 ILE A CA 1
ATOM 691 C C . ILE A 1 93 ? -3.607 -8.581 1.612 1.00 93.69 93 ILE A C 1
ATOM 693 O O . ILE A 1 93 ? -2.648 -9.277 1.277 1.00 93.69 93 ILE A O 1
ATOM 697 N N . LEU A 1 94 ? -3.500 -7.657 2.573 1.00 92.50 94 LEU A N 1
ATOM 698 C CA . LEU A 1 94 ? -2.251 -7.405 3.295 1.00 92.50 94 LEU A CA 1
ATOM 699 C C . LEU A 1 94 ? -1.797 -8.627 4.104 1.00 92.50 94 LEU A C 1
ATOM 701 O O . LEU A 1 94 ? -0.617 -8.969 4.081 1.00 92.50 94 LEU A O 1
ATOM 705 N N . GLU A 1 95 ? -2.717 -9.327 4.762 1.00 88.94 95 GLU A N 1
ATOM 706 C CA . GLU A 1 95 ? -2.412 -10.567 5.485 1.00 88.94 95 GLU A CA 1
ATOM 707 C C . GLU A 1 95 ? -2.015 -11.703 4.525 1.00 88.94 95 GLU A C 1
ATOM 709 O O . GLU A 1 95 ? -1.063 -12.443 4.788 1.00 88.94 95 GLU A O 1
ATOM 714 N N . ARG A 1 96 ? -2.673 -11.810 3.361 1.00 87.38 96 ARG A N 1
ATOM 715 C CA . ARG A 1 96 ? -2.335 -12.806 2.325 1.00 87.38 96 ARG A CA 1
ATOM 716 C C . ARG A 1 96 ? -1.062 -12.498 1.544 1.00 87.38 96 ARG A C 1
ATOM 718 O O . ARG A 1 96 ? -0.495 -13.412 0.946 1.00 87.38 96 ARG A O 1
ATOM 725 N N . GLY A 1 97 ? -0.576 -11.257 1.566 1.00 81.88 97 GLY A N 1
ATOM 726 C CA . GLY A 1 97 ? 0.580 -10.805 0.788 1.00 81.88 97 GLY A CA 1
ATOM 727 C C . GLY A 1 97 ? 1.898 -11.535 1.057 1.00 81.88 97 GLY A C 1
ATOM 728 O O . GLY A 1 97 ? 2.846 -11.371 0.279 1.00 81.88 97 GLY A O 1
ATOM 729 N N . LYS A 1 98 ? 1.947 -12.378 2.102 1.00 84.00 98 LYS A N 1
ATOM 730 C CA . LYS A 1 98 ? 3.120 -13.135 2.567 1.00 84.00 98 LYS A CA 1
ATOM 731 C C . LYS A 1 98 ? 4.336 -12.222 2.688 1.00 84.00 98 LYS A C 1
ATOM 733 O O . LYS A 1 98 ? 5.286 -12.317 1.911 1.00 84.00 98 LYS A O 1
ATOM 738 N N . PHE A 1 99 ? 4.279 -11.314 3.655 1.00 88.19 99 PHE A N 1
ATOM 739 C CA . PHE A 1 99 ? 5.394 -10.431 3.962 1.00 88.19 99 PHE A CA 1
ATOM 740 C C . PHE A 1 99 ? 6.444 -11.143 4.815 1.00 88.19 99 PHE A C 1
ATOM 742 O O . PHE A 1 99 ? 6.122 -11.770 5.822 1.00 88.19 99 PHE A O 1
ATOM 749 N N . ALA A 1 100 ? 7.708 -11.001 4.429 1.00 87.88 100 ALA A N 1
ATOM 750 C CA . ALA A 1 100 ? 8.856 -11.419 5.222 1.00 87.88 100 ALA A CA 1
ATOM 751 C C . ALA A 1 100 ? 9.709 -10.203 5.596 1.00 87.88 100 ALA A C 1
ATOM 753 O O . ALA A 1 100 ? 9.856 -9.272 4.796 1.00 87.88 100 ALA A O 1
ATOM 754 N N . ASN A 1 101 ? 10.297 -10.227 6.795 1.00 88.81 101 ASN A N 1
ATOM 755 C CA . ASN A 1 101 ? 11.314 -9.253 7.175 1.00 88.81 101 ASN A CA 1
ATOM 756 C C . ASN A 1 101 ? 12.546 -9.447 6.277 1.00 88.81 101 ASN A C 1
ATOM 758 O O . ASN A 1 101 ? 13.029 -10.566 6.095 1.00 88.81 101 ASN A O 1
ATOM 762 N N . HIS A 1 102 ? 13.032 -8.365 5.679 1.00 87.12 102 HIS A N 1
ATOM 763 C CA . HIS A 1 102 ? 14.157 -8.387 4.749 1.00 87.12 102 HIS A CA 1
ATOM 764 C C . HIS A 1 102 ? 14.985 -7.110 4.935 1.00 87.12 102 HIS A C 1
ATOM 766 O O . HIS A 1 102 ? 14.408 -6.061 5.220 1.00 87.12 102 HIS A O 1
ATOM 772 N N . PRO A 1 103 ? 16.315 -7.130 4.718 1.00 86.81 103 PRO A N 1
ATOM 773 C CA . PRO A 1 103 ? 17.122 -5.915 4.751 1.00 86.81 103 PRO A CA 1
ATOM 774 C C . PRO A 1 103 ? 16.502 -4.770 3.930 1.00 86.81 103 PRO A C 1
ATOM 776 O O . PRO A 1 103 ? 16.082 -5.006 2.785 1.00 86.81 103 PRO A O 1
ATOM 779 N N . PRO A 1 104 ? 16.440 -3.542 4.480 1.00 81.06 104 PRO A N 1
ATOM 780 C CA . PRO A 1 104 ? 15.846 -2.414 3.783 1.00 81.06 104 PRO A CA 1
ATOM 781 C C . PRO A 1 104 ? 16.648 -2.113 2.512 1.00 81.06 104 PRO A C 1
ATOM 783 O O . PRO A 1 104 ? 17.881 -2.184 2.516 1.00 81.06 104 PRO A O 1
ATOM 786 N N . PRO A 1 105 ? 15.989 -1.751 1.402 1.00 78.56 105 PRO A N 1
ATOM 787 C CA . PRO A 1 105 ? 16.705 -1.432 0.178 1.00 78.56 105 PRO A CA 1
ATOM 788 C C . PRO A 1 105 ? 17.529 -0.145 0.350 1.00 78.56 105 PRO A C 1
ATOM 790 O O . PRO A 1 105 ? 17.077 0.831 0.960 1.00 78.56 105 PRO A O 1
ATOM 793 N N . TYR A 1 106 ? 18.727 -0.136 -0.245 1.00 76.12 106 TYR A N 1
ATOM 794 C CA . TYR A 1 106 ? 19.649 1.010 -0.245 1.00 76.12 106 TYR A CA 1
ATOM 795 C C . TYR A 1 106 ? 19.096 2.233 -0.988 1.00 76.12 106 TYR A C 1
ATOM 797 O O . TYR A 1 106 ? 19.451 3.366 -0.678 1.00 76.12 106 TYR A O 1
ATOM 805 N N . ARG A 1 107 ? 18.234 2.010 -1.987 1.00 74.81 107 ARG A N 1
ATOM 806 C CA . ARG A 1 107 ? 17.522 3.052 -2.737 1.00 74.81 107 ARG A CA 1
ATOM 807 C C . ARG A 1 107 ? 16.043 2.695 -2.805 1.00 74.81 107 ARG A C 1
ATOM 809 O O . ARG A 1 107 ? 15.701 1.548 -3.090 1.00 74.81 107 ARG A O 1
ATOM 816 N N . MET A 1 108 ? 15.180 3.678 -2.569 1.00 71.25 108 MET A N 1
ATOM 817 C CA . MET A 1 108 ? 13.727 3.517 -2.620 1.00 71.25 108 MET A CA 1
ATOM 818 C C . MET A 1 108 ? 13.198 4.107 -3.927 1.00 71.25 108 MET A C 1
ATOM 820 O O . MET A 1 108 ? 12.936 5.300 -3.993 1.00 71.25 108 MET A O 1
ATOM 824 N N . ASN A 1 109 ? 13.038 3.280 -4.962 1.00 77.69 109 ASN A N 1
ATOM 825 C CA . ASN A 1 109 ? 12.276 3.681 -6.146 1.00 77.69 109 ASN A CA 1
ATOM 826 C C . ASN A 1 109 ? 10.813 3.255 -5.945 1.00 77.69 109 ASN A C 1
ATOM 828 O O . ASN A 1 109 ? 10.409 2.185 -6.397 1.00 77.69 109 ASN A O 1
ATOM 832 N N . VAL A 1 110 ? 10.057 4.015 -5.152 1.00 80.88 110 VAL A N 1
ATOM 833 C CA . VAL A 1 110 ? 8.736 3.579 -4.680 1.00 80.88 110 VAL A CA 1
ATOM 834 C C . VAL A 1 110 ? 7.771 3.418 -5.859 1.00 80.88 110 VAL A C 1
ATOM 836 O O . VAL A 1 110 ? 7.668 4.278 -6.727 1.00 80.88 110 VAL A O 1
ATOM 839 N N . ARG A 1 111 ? 7.081 2.281 -5.893 1.00 82.50 111 ARG A N 1
ATOM 840 C CA . ARG A 1 111 ? 6.089 1.887 -6.905 1.00 82.50 111 ARG A CA 1
ATOM 841 C C . ARG A 1 111 ? 4.682 1.846 -6.341 1.00 82.50 111 ARG A C 1
ATOM 843 O O . ARG A 1 111 ? 3.731 2.152 -7.054 1.00 82.50 111 ARG A O 1
ATOM 850 N N . MET A 1 112 ? 4.569 1.416 -5.090 1.00 88.81 112 MET A N 1
ATOM 851 C CA . MET A 1 112 ? 3.308 1.331 -4.373 1.00 88.81 112 MET A CA 1
ATOM 852 C C . MET A 1 112 ? 3.492 1.852 -2.956 1.00 88.81 112 MET A C 1
ATOM 854 O O . MET A 1 112 ? 4.507 1.571 -2.315 1.00 88.81 112 MET A O 1
ATOM 858 N N . GLY A 1 113 ? 2.507 2.600 -2.478 1.00 92.81 113 GLY A N 1
ATOM 859 C CA . GLY A 1 113 ? 2.434 3.072 -1.104 1.00 92.81 113 GLY A CA 1
ATOM 860 C C . GLY A 1 113 ? 1.064 2.771 -0.522 1.00 92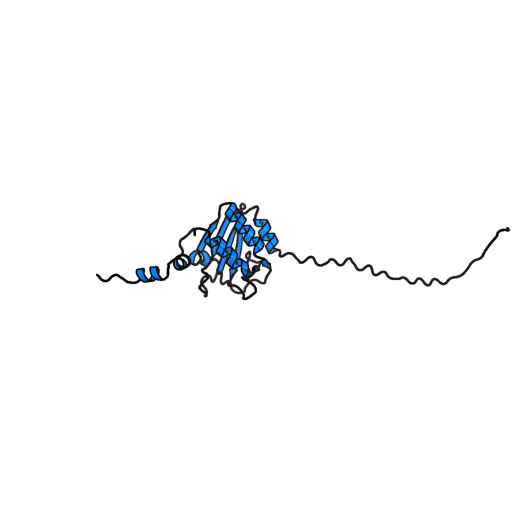.81 113 GLY A C 1
ATOM 861 O O . GLY A 1 113 ? 0.056 3.097 -1.138 1.00 92.81 113 GLY A O 1
ATOM 862 N N . ILE A 1 114 ? 1.019 2.163 0.656 1.00 95.25 114 ILE A N 1
ATOM 863 C CA . ILE A 1 114 ? -0.220 1.859 1.374 1.00 95.25 114 ILE A CA 1
ATOM 864 C C . ILE A 1 114 ? -0.112 2.508 2.744 1.00 95.25 114 ILE A C 1
ATOM 866 O O . ILE A 1 114 ? 0.738 2.127 3.544 1.00 95.25 114 ILE A O 1
ATOM 870 N N . TYR A 1 115 ? -0.961 3.493 3.002 1.00 95.88 115 TYR A N 1
ATOM 871 C CA . TYR A 1 115 ? -0.988 4.264 4.238 1.00 95.88 115 TYR A CA 1
ATOM 872 C C . TYR A 1 115 ? -2.212 3.869 5.040 1.00 95.88 115 TYR A C 1
ATOM 874 O O . TYR A 1 115 ? -3.340 4.121 4.624 1.00 95.88 115 TYR A O 1
ATOM 882 N N . LEU A 1 116 ? -1.982 3.261 6.193 1.00 95.81 116 LEU A N 1
ATOM 883 C CA . LEU A 1 116 ? -2.997 2.767 7.107 1.00 95.81 116 LEU A CA 1
ATOM 884 C C . LEU A 1 116 ? -3.133 3.769 8.255 1.00 95.81 116 LEU A C 1
ATOM 886 O O . LEU A 1 116 ? -2.296 3.810 9.159 1.00 95.81 116 LEU A O 1
ATOM 890 N N . HIS A 1 117 ? -4.165 4.607 8.193 1.00 96.12 117 HIS A N 1
ATOM 891 C CA . HIS A 1 117 ? -4.466 5.595 9.224 1.00 96.12 117 HIS A CA 1
ATOM 892 C C . HIS A 1 117 ? -5.301 4.945 10.321 1.00 96.12 117 HIS A C 1
ATOM 894 O O . HIS A 1 117 ? -6.434 4.519 10.080 1.00 96.12 117 HIS A O 1
ATOM 900 N N . ARG A 1 118 ? -4.748 4.886 11.528 1.00 94.88 118 ARG A N 1
ATOM 901 C CA . ARG A 1 118 ? -5.415 4.326 12.700 1.00 94.88 118 ARG A CA 1
ATOM 902 C C . ARG A 1 118 ? -6.307 5.362 13.389 1.00 94.88 118 ARG A C 1
ATOM 904 O O . ARG A 1 118 ? -6.111 6.569 13.247 1.00 94.88 118 ARG A O 1
ATOM 911 N N . THR A 1 119 ? -7.285 4.883 14.149 1.00 93.50 119 THR A N 1
ATOM 912 C CA . THR A 1 119 ? -8.223 5.691 14.947 1.00 93.50 119 THR A CA 1
ATOM 913 C C . THR A 1 119 ? -7.532 6.487 16.054 1.00 93.50 119 THR A C 1
ATOM 915 O O . THR A 1 119 ? -8.041 7.528 16.455 1.00 93.50 119 THR A O 1
ATOM 918 N N . ASP A 1 120 ? -6.357 6.042 16.509 1.00 93.38 120 ASP A N 1
ATOM 919 C CA . ASP A 1 120 ? -5.503 6.746 17.475 1.00 93.38 120 ASP A CA 1
ATOM 920 C C . ASP A 1 120 ? -4.629 7.848 16.842 1.00 93.38 120 ASP A C 1
ATOM 922 O O . ASP A 1 120 ? -3.828 8.480 17.528 1.00 93.38 120 ASP A O 1
ATOM 926 N N . GLY A 1 121 ? -4.769 8.087 15.534 1.00 92.06 121 GLY A N 1
ATOM 927 C CA . GLY A 1 121 ? -4.016 9.090 14.782 1.00 92.06 121 GLY A CA 1
ATOM 928 C C . GLY A 1 121 ? -2.672 8.603 14.235 1.00 92.06 121 GLY A C 1
ATOM 929 O O . GLY A 1 121 ? -2.049 9.318 13.448 1.00 92.06 121 GLY A O 1
ATOM 930 N N . ALA A 1 122 ? -2.222 7.393 14.586 1.00 91.88 122 ALA A N 1
ATOM 931 C CA . ALA A 1 122 ? -0.991 6.835 14.038 1.00 91.88 122 ALA A CA 1
ATOM 932 C C . ALA A 1 122 ? -1.150 6.439 12.560 1.00 91.88 122 ALA A C 1
ATOM 934 O O . ALA A 1 122 ? -2.227 6.049 12.107 1.00 91.88 122 ALA A O 1
ATOM 935 N N . VAL A 1 123 ? -0.046 6.469 11.810 1.00 92.75 123 VAL A N 1
ATOM 936 C CA . VAL A 1 123 ? -0.008 6.024 10.410 1.00 92.75 123 VAL A CA 1
ATOM 937 C C . VAL A 1 123 ? 1.037 4.928 10.250 1.00 92.75 123 VAL A C 1
ATOM 939 O O . VAL A 1 123 ? 2.212 5.133 10.554 1.00 92.75 123 VAL A O 1
ATOM 942 N N . LYS A 1 124 ? 0.611 3.759 9.768 1.00 92.31 124 LYS A N 1
ATOM 943 C CA . LYS A 1 124 ? 1.505 2.675 9.334 1.00 92.31 124 LYS A CA 1
ATOM 944 C C . LYS A 1 124 ? 1.615 2.706 7.813 1.00 92.31 124 LYS A C 1
ATOM 946 O O . LYS A 1 124 ? 0.619 2.988 7.149 1.00 92.31 124 LYS A O 1
ATOM 951 N N . LYS A 1 125 ? 2.807 2.474 7.253 1.00 92.69 125 LYS A N 1
ATOM 952 C CA . LYS A 1 125 ? 3.053 2.685 5.817 1.00 92.69 125 LYS A CA 1
ATOM 953 C C . LYS A 1 125 ? 3.809 1.533 5.162 1.00 92.69 125 LYS A C 1
ATOM 955 O O . LYS A 1 125 ? 4.973 1.307 5.447 1.00 92.69 125 LYS A O 1
ATOM 960 N N . ILE A 1 126 ? 3.188 0.859 4.202 1.00 93.19 126 ILE A N 1
ATOM 961 C CA . ILE A 1 126 ? 3.872 -0.124 3.356 1.00 93.19 126 ILE A CA 1
ATOM 962 C C . ILE A 1 126 ? 4.325 0.584 2.082 1.00 93.19 126 ILE A C 1
ATOM 964 O O . ILE A 1 126 ? 3.499 0.976 1.263 1.00 93.19 126 ILE A O 1
ATOM 968 N N . LEU A 1 127 ? 5.633 0.752 1.907 1.00 91.56 127 LEU A N 1
ATOM 969 C CA . LEU A 1 127 ? 6.243 1.352 0.722 1.00 91.56 127 LEU A CA 1
ATOM 970 C C . LEU A 1 127 ? 7.027 0.288 -0.033 1.00 91.56 127 LEU A C 1
ATOM 972 O O . LEU A 1 127 ? 8.057 -0.178 0.451 1.00 91.56 127 LEU A O 1
ATOM 976 N N . LEU A 1 128 ? 6.572 -0.076 -1.226 1.00 89.81 128 LEU A N 1
ATOM 977 C CA . LEU A 1 128 ? 7.158 -1.143 -2.032 1.00 89.81 128 LEU A CA 1
ATOM 978 C C . LEU A 1 128 ? 7.836 -0.564 -3.272 1.00 89.81 128 LEU A C 1
ATOM 980 O O . LEU A 1 128 ? 7.284 0.281 -3.976 1.00 89.81 128 LEU A O 1
ATOM 984 N N . ASN A 1 129 ? 9.065 -1.005 -3.505 1.00 85.31 129 ASN A N 1
ATOM 985 C CA . ASN A 1 129 ? 9.880 -0.735 -4.683 1.00 85.31 129 ASN A CA 1
ATOM 986 C C . ASN A 1 129 ? 9.572 -1.785 -5.768 1.00 85.31 129 ASN A C 1
ATOM 988 O O . ASN A 1 129 ? 8.841 -2.746 -5.536 1.00 85.31 129 ASN A O 1
ATOM 992 N N . ASN A 1 130 ? 10.150 -1.596 -6.953 1.00 75.00 130 ASN A N 1
ATOM 993 C CA . ASN A 1 130 ? 10.107 -2.518 -8.079 1.00 75.00 130 ASN A CA 1
ATOM 994 C C . ASN A 1 130 ? 10.209 -3.995 -7.659 1.00 75.00 130 ASN A C 1
ATOM 996 O O . ASN A 1 130 ? 10.989 -4.333 -6.758 1.00 75.00 130 ASN A O 1
ATOM 1000 N N . PRO A 1 131 ? 9.482 -4.880 -8.362 1.00 70.94 131 PRO A N 1
ATOM 1001 C CA . PRO A 1 131 ? 9.565 -6.309 -8.123 1.00 70.94 131 PRO A CA 1
ATOM 1002 C C . PRO A 1 131 ? 11.004 -6.797 -8.324 1.00 70.94 131 PRO A C 1
ATOM 1004 O O . PRO A 1 131 ? 11.622 -6.571 -9.366 1.00 70.94 131 PRO A O 1
ATOM 1007 N N . GLY A 1 1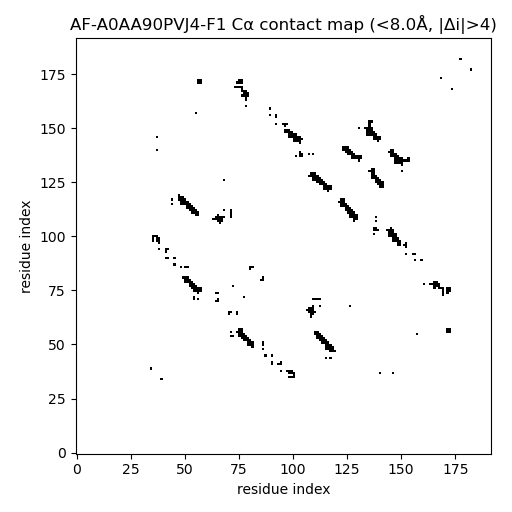32 ? 11.538 -7.470 -7.309 1.00 68.12 132 GLY A N 1
ATOM 1008 C CA . GLY A 1 132 ? 12.699 -8.332 -7.447 1.00 68.12 132 GLY A CA 1
ATOM 1009 C C . GLY A 1 132 ? 12.259 -9.613 -8.143 1.00 68.12 132 GLY A C 1
ATOM 1010 O O . GLY A 1 132 ? 11.338 -10.287 -7.677 1.00 68.12 132 GLY A O 1
ATOM 1011 N N . LEU A 1 133 ? 12.896 -9.936 -9.271 1.00 65.38 133 LEU A N 1
ATOM 1012 C CA . LEU A 1 133 ? 12.610 -11.145 -10.046 1.00 65.38 133 LEU A CA 1
ATOM 1013 C C . LEU A 1 133 ? 12.517 -12.367 -9.117 1.00 65.38 133 LEU A C 1
ATOM 1015 O O . LEU A 1 133 ? 13.412 -12.599 -8.305 1.00 65.38 133 LEU A O 1
ATOM 1019 N N . ASN A 1 134 ? 11.418 -13.118 -9.229 1.00 70.25 134 ASN A N 1
ATOM 1020 C CA . ASN A 1 134 ? 11.108 -14.344 -8.475 1.00 70.25 134 ASN A CA 1
ATOM 1021 C C . ASN A 1 134 ? 10.909 -14.201 -6.953 1.00 70.25 134 ASN A C 1
ATOM 1023 O O . ASN A 1 134 ? 10.502 -15.167 -6.314 1.00 70.25 134 ASN A O 1
ATOM 1027 N N . ALA A 1 135 ? 11.149 -13.023 -6.370 1.00 74.56 135 ALA A N 1
ATOM 1028 C CA . ALA A 1 135 ? 11.061 -12.794 -4.926 1.00 74.56 135 ALA A CA 1
ATOM 1029 C C . ALA A 1 135 ? 9.958 -11.804 -4.518 1.00 74.56 135 ALA A C 1
ATOM 1031 O O . ALA A 1 135 ? 9.718 -11.648 -3.329 1.00 74.56 135 ALA A O 1
ATOM 1032 N N . GLY A 1 136 ? 9.299 -11.152 -5.483 1.00 86.25 136 GLY A N 1
ATOM 1033 C CA . GLY A 1 136 ? 8.260 -10.147 -5.245 1.00 86.25 136 GLY A CA 1
ATOM 1034 C C . GLY A 1 136 ? 8.817 -8.755 -4.949 1.00 86.25 136 GLY A C 1
ATOM 1035 O O . GLY A 1 136 ? 9.974 -8.460 -5.252 1.00 86.25 136 GLY A O 1
ATOM 1036 N N . MET A 1 137 ? 7.989 -7.847 -4.428 1.00 87.75 137 MET A N 1
ATOM 1037 C CA . MET A 1 137 ? 8.394 -6.454 -4.212 1.00 87.75 137 MET A CA 1
ATOM 1038 C C . MET A 1 137 ? 9.144 -6.289 -2.893 1.00 87.75 137 MET A C 1
ATOM 1040 O O . MET A 1 137 ? 8.705 -6.755 -1.846 1.00 87.75 137 MET A O 1
ATOM 1044 N N . ARG A 1 138 ? 10.273 -5.577 -2.929 1.00 89.06 138 ARG A N 1
ATOM 1045 C CA . ARG A 1 138 ? 11.037 -5.211 -1.725 1.00 89.06 138 ARG A CA 1
ATOM 1046 C C . ARG A 1 138 ? 10.678 -3.805 -1.286 1.00 89.06 138 ARG A C 1
ATOM 1048 O O . ARG A 1 138 ? 10.440 -2.948 -2.128 1.00 89.06 138 ARG A O 1
ATOM 1055 N N . GLY A 1 139 ? 10.704 -3.525 0.004 1.00 90.25 139 GLY A N 1
ATOM 1056 C CA . GLY A 1 139 ? 10.257 -2.237 0.507 1.00 90.25 139 GLY A CA 1
ATOM 1057 C C . GLY A 1 139 ? 10.454 -2.053 1.998 1.00 90.25 139 GLY A C 1
ATOM 1058 O O . GLY A 1 139 ? 11.398 -2.598 2.570 1.00 90.25 139 GLY A O 1
ATOM 1059 N N . ARG A 1 140 ? 9.576 -1.254 2.607 1.00 91.06 140 ARG A N 1
ATOM 1060 C CA . ARG A 1 140 ? 9.541 -0.980 4.049 1.00 91.06 140 ARG A CA 1
ATOM 1061 C C . ARG A 1 140 ? 8.099 -0.943 4.570 1.00 91.06 140 ARG A C 1
ATOM 1063 O O . ARG A 1 140 ? 7.217 -0.531 3.824 1.00 91.06 140 ARG A O 1
ATOM 1070 N N . TYR A 1 141 ? 7.876 -1.370 5.813 1.00 88.56 141 TYR A N 1
ATOM 1071 C CA . TYR A 1 141 ? 6.577 -1.311 6.523 1.00 88.56 141 TYR A CA 1
ATOM 1072 C C . TYR A 1 141 ? 6.466 -0.120 7.499 1.00 88.56 141 TYR A C 1
ATOM 1074 O O . TYR A 1 141 ? 5.382 0.305 7.906 1.00 88.56 141 TYR A O 1
ATOM 1082 N N . ASP A 1 142 ? 7.604 0.452 7.861 1.00 83.69 142 ASP A N 1
ATOM 1083 C CA . ASP A 1 142 ? 7.719 1.686 8.623 1.00 83.69 142 ASP A CA 1
ATOM 1084 C C . ASP A 1 142 ? 9.062 2.353 8.259 1.00 83.69 142 ASP A C 1
ATOM 1086 O O . ASP A 1 142 ? 9.619 2.112 7.183 1.00 83.69 142 ASP A O 1
ATOM 1090 N N . GLU A 1 143 ? 9.588 3.234 9.106 1.00 76.06 143 GLU A N 1
ATOM 1091 C CA . GLU A 1 143 ? 10.867 3.901 8.833 1.00 76.06 143 GLU A CA 1
ATOM 1092 C C . GLU A 1 143 ? 12.091 2.973 8.954 1.00 76.06 143 GLU A C 1
ATOM 1094 O O . GLU A 1 143 ? 13.128 3.238 8.333 1.00 76.06 143 GLU A O 1
ATOM 1099 N N . HIS A 1 144 ? 11.968 1.865 9.689 1.00 81.38 144 HIS A N 1
ATOM 1100 C CA . HIS A 1 144 ? 13.070 1.013 10.144 1.00 81.38 144 HIS A CA 1
ATOM 1101 C C . HIS A 1 144 ? 12.996 -0.433 9.626 1.00 81.38 144 HIS A C 1
ATOM 1103 O O . HIS A 1 144 ? 14.031 -1.066 9.418 1.00 81.38 144 HIS A O 1
ATOM 1109 N N . THR A 1 145 ? 11.798 -0.944 9.369 1.00 88.62 145 THR A N 1
ATOM 1110 C CA . THR A 1 145 ? 11.518 -2.340 9.043 1.00 88.62 145 THR A CA 1
ATOM 1111 C C . THR A 1 145 ? 11.459 -2.518 7.535 1.00 88.62 145 THR A C 1
ATOM 1113 O O . THR A 1 145 ? 10.534 -2.042 6.869 1.00 88.62 145 THR A O 1
ATOM 1116 N N . GLY A 1 146 ? 12.457 -3.207 6.980 1.00 89.62 146 GLY A N 1
ATOM 1117 C CA . GLY A 1 146 ? 12.447 -3.629 5.584 1.00 89.62 146 GLY A CA 1
ATOM 1118 C C . GLY A 1 146 ? 11.546 -4.847 5.376 1.00 89.62 146 GLY A C 1
ATOM 1119 O O . GLY A 1 146 ? 11.437 -5.714 6.240 1.00 89.62 146 GLY A O 1
ATOM 1120 N N . VAL A 1 147 ? 10.881 -4.915 4.224 1.00 91.25 147 VAL A N 1
ATOM 1121 C CA . VAL A 1 147 ? 9.951 -6.007 3.902 1.00 91.25 147 VAL A CA 1
ATOM 1122 C C . VAL A 1 147 ? 10.140 -6.525 2.487 1.00 91.25 147 VAL A C 1
ATOM 1124 O O . VAL A 1 147 ? 10.588 -5.803 1.594 1.00 91.25 147 VAL A O 1
ATOM 1127 N N . MET A 1 148 ? 9.763 -7.780 2.275 1.00 90.56 148 MET A N 1
ATOM 1128 C CA . MET A 1 148 ? 9.639 -8.404 0.963 1.00 90.56 148 MET A CA 1
ATOM 1129 C C . MET A 1 148 ? 8.257 -9.052 0.857 1.00 90.56 148 MET A C 1
ATOM 1131 O O . MET A 1 148 ? 7.887 -9.834 1.730 1.00 90.56 148 MET A O 1
ATOM 1135 N N . SER A 1 149 ? 7.489 -8.692 -0.171 1.00 90.50 149 SER A N 1
ATOM 1136 C CA . SER A 1 149 ? 6.193 -9.300 -0.480 1.00 90.50 149 SER A CA 1
ATOM 1137 C C . SER A 1 149 ? 6.374 -10.531 -1.358 1.00 90.50 149 SER A C 1
ATOM 1139 O O . SER A 1 149 ? 7.377 -10.654 -2.055 1.00 90.50 149 SER A O 1
ATOM 1141 N N . SER A 1 150 ? 5.358 -11.386 -1.439 1.00 89.38 150 SER A N 1
ATOM 1142 C CA . SER A 1 150 ? 5.301 -12.385 -2.511 1.00 89.38 150 SER A CA 1
ATOM 1143 C C . SER A 1 150 ? 5.198 -11.740 -3.909 1.00 89.38 150 SER A C 1
ATOM 1145 O O . SER A 1 150 ? 4.802 -10.572 -4.024 1.00 89.38 150 SER A O 1
ATOM 1147 N N . PRO A 1 151 ? 5.515 -12.485 -4.990 1.00 85.56 151 PRO A N 1
ATOM 1148 C CA . PRO A 1 151 ? 5.291 -12.032 -6.365 1.00 85.56 151 PRO A CA 1
ATOM 1149 C C . PRO A 1 151 ? 3.829 -11.681 -6.675 1.00 85.56 151 PRO A C 1
ATOM 1151 O O . PRO A 1 151 ? 3.582 -10.673 -7.323 1.00 85.56 151 PRO A O 1
ATOM 1154 N N . ALA A 1 152 ? 2.871 -12.464 -6.166 1.00 88.44 152 ALA A N 1
ATOM 1155 C CA . ALA A 1 152 ? 1.444 -12.297 -6.459 1.00 88.44 152 ALA A CA 1
ATOM 1156 C C . ALA A 1 152 ? 0.801 -11.085 -5.763 1.00 88.44 152 ALA A C 1
ATOM 1158 O O . ALA A 1 152 ? -0.225 -10.584 -6.215 1.00 88.44 152 ALA A O 1
ATOM 1159 N N . PHE A 1 153 ? 1.406 -10.596 -4.676 1.00 90.50 153 PHE A N 1
ATOM 1160 C CA . PHE A 1 153 ? 0.845 -9.505 -3.878 1.00 90.50 153 PHE A CA 1
ATOM 1161 C C . PHE A 1 153 ? 0.572 -8.237 -4.703 1.00 90.50 153 PHE A C 1
ATOM 1163 O O . PHE A 1 153 ? -0.462 -7.594 -4.537 1.00 90.50 153 PHE A O 1
ATOM 1170 N N . ALA A 1 154 ? 1.499 -7.878 -5.597 1.00 87.44 154 ALA A N 1
ATOM 1171 C CA . ALA A 1 154 ? 1.371 -6.687 -6.431 1.00 87.44 154 ALA A CA 1
ATOM 1172 C C . ALA A 1 154 ? 0.138 -6.761 -7.340 1.00 87.44 154 ALA A C 1
ATOM 1174 O O . ALA A 1 154 ? -0.582 -5.776 -7.482 1.00 87.44 154 ALA A O 1
ATOM 1175 N N . ASP A 1 155 ? -0.104 -7.929 -7.926 1.00 87.94 155 ASP A N 1
ATOM 1176 C CA . ASP A 1 155 ? -1.183 -8.144 -8.885 1.00 87.94 155 ASP A CA 1
ATOM 1177 C C . ASP A 1 155 ? -2.541 -8.176 -8.178 1.00 87.94 155 ASP A C 1
ATOM 1179 O O . ASP A 1 155 ? -3.493 -7.548 -8.636 1.00 87.94 155 ASP A O 1
ATOM 1183 N N . GLU A 1 156 ? -2.619 -8.816 -7.006 1.00 92.19 156 GLU A N 1
ATOM 1184 C CA . GLU A 1 156 ? -3.833 -8.836 -6.184 1.00 92.19 156 GLU A CA 1
ATOM 1185 C C . GLU A 1 156 ? -4.234 -7.424 -5.729 1.00 92.19 156 GLU A C 1
ATOM 1187 O O . GLU A 1 156 ? -5.398 -7.032 -5.847 1.00 92.19 156 GLU A O 1
ATOM 1192 N N . LEU A 1 157 ? -3.265 -6.619 -5.277 1.00 92.25 157 LEU A N 1
ATOM 1193 C CA . LEU A 1 157 ? -3.527 -5.241 -4.863 1.00 92.25 157 LEU A CA 1
ATOM 1194 C C . LEU A 1 157 ? -3.980 -4.360 -6.037 1.00 92.25 157 LEU A C 1
ATOM 1196 O O . LEU A 1 157 ? -4.869 -3.522 -5.871 1.00 92.25 157 LEU A O 1
ATOM 1200 N N . ARG A 1 158 ? -3.399 -4.549 -7.228 1.00 88.62 158 ARG A N 1
ATOM 1201 C CA . ARG A 1 158 ? -3.823 -3.833 -8.439 1.00 88.62 158 ARG A CA 1
ATOM 1202 C C . ARG A 1 158 ? -5.218 -4.235 -8.888 1.00 88.62 158 ARG A C 1
ATOM 1204 O O . ARG A 1 158 ? -6.020 -3.352 -9.180 1.00 88.62 158 ARG A O 1
ATOM 1211 N N . ALA A 1 159 ? -5.531 -5.529 -8.883 1.00 91.31 159 ALA A N 1
ATOM 1212 C CA . ALA A 1 159 ? -6.865 -6.023 -9.203 1.00 91.31 159 ALA A CA 1
ATOM 1213 C C . ALA A 1 159 ? -7.917 -5.429 -8.256 1.00 91.31 159 ALA A C 1
ATOM 1215 O O . ALA A 1 159 ? -8.955 -4.952 -8.706 1.00 91.31 159 ALA A O 1
ATOM 1216 N N . PHE A 1 160 ? -7.614 -5.372 -6.957 1.00 93.88 160 PHE A N 1
ATOM 1217 C CA . PHE A 1 160 ? -8.468 -4.717 -5.970 1.00 93.88 160 PHE A CA 1
ATOM 1218 C C . PHE A 1 160 ? -8.640 -3.215 -6.230 1.00 93.88 160 PHE A C 1
ATOM 1220 O O . PHE A 1 160 ? -9.755 -2.702 -6.170 1.00 93.88 160 PHE A O 1
ATOM 1227 N N . ALA A 1 161 ? -7.563 -2.494 -6.546 1.00 89.38 161 ALA A N 1
ATOM 1228 C CA . ALA A 1 161 ? -7.645 -1.068 -6.852 1.00 89.38 161 ALA A CA 1
ATOM 1229 C C . ALA A 1 161 ? -8.415 -0.781 -8.153 1.00 89.38 161 ALA A C 1
ATOM 1231 O O . ALA A 1 161 ? -9.120 0.222 -8.241 1.00 89.38 161 ALA A O 1
ATOM 1232 N N . ALA A 1 162 ? -8.340 -1.673 -9.144 1.00 86.31 162 ALA A N 1
ATOM 1233 C CA . ALA A 1 162 ? -9.050 -1.536 -10.414 1.00 86.31 162 ALA A CA 1
ATOM 1234 C C . ALA A 1 162 ? -10.582 -1.563 -10.260 1.00 86.31 162 ALA A C 1
ATOM 1236 O O . ALA A 1 162 ? -11.286 -0.989 -11.088 1.00 86.31 162 ALA A O 1
ATOM 1237 N N . THR A 1 163 ? -11.115 -2.162 -9.187 1.00 87.12 163 THR A N 1
ATOM 1238 C CA . THR A 1 163 ? -12.560 -2.128 -8.888 1.00 87.12 163 THR A CA 1
ATOM 1239 C C . THR A 1 163 ? -13.005 -0.824 -8.220 1.00 87.12 163 THR A C 1
ATOM 1241 O O . THR A 1 163 ? -14.164 -0.702 -7.822 1.00 87.12 163 THR A O 1
ATOM 1244 N N . ARG A 1 164 ? -12.094 0.135 -8.016 1.00 87.81 164 ARG A N 1
ATOM 1245 C CA . ARG A 1 164 ? -12.341 1.383 -7.290 1.00 87.81 164 ARG A CA 1
ATOM 1246 C C . ARG A 1 164 ? -12.255 2.583 -8.218 1.00 87.81 164 ARG A C 1
ATOM 1248 O O . ARG A 1 164 ? -11.501 2.611 -9.188 1.00 87.81 164 ARG A O 1
ATOM 1255 N N . GLN A 1 165 ? -13.013 3.620 -7.878 1.00 85.69 165 GLN A N 1
ATOM 1256 C CA . GLN A 1 165 ? -12.858 4.918 -8.515 1.00 85.69 165 GLN A CA 1
ATOM 1257 C C . GLN A 1 165 ? -11.652 5.638 -7.906 1.00 85.69 165 GLN A C 1
ATOM 1259 O O . GLN A 1 165 ? -11.516 5.709 -6.685 1.00 85.69 165 GLN A O 1
ATOM 1264 N N . GLN A 1 166 ? -10.781 6.175 -8.762 1.00 84.56 166 GLN A N 1
ATOM 1265 C CA . GLN A 1 166 ? -9.679 7.025 -8.318 1.00 84.56 166 GLN A CA 1
ATOM 1266 C C . GLN A 1 166 ? -10.234 8.272 -7.630 1.00 84.56 166 GLN A C 1
ATOM 1268 O O . GLN A 1 166 ? -11.190 8.884 -8.110 1.00 84.56 166 GLN A O 1
ATOM 1273 N N . THR A 1 167 ? -9.617 8.665 -6.520 1.00 86.12 167 THR A N 1
ATOM 1274 C CA . THR A 1 167 ? -10.033 9.852 -5.765 1.00 86.12 167 THR A CA 1
ATOM 1275 C C . THR A 1 167 ? -9.579 11.144 -6.445 1.00 86.12 167 THR A C 1
ATOM 1277 O O . THR A 1 167 ? -10.237 12.178 -6.325 1.00 86.12 167 THR A O 1
ATOM 1280 N N . LYS A 1 168 ? -8.488 11.080 -7.213 1.00 80.62 168 LYS A N 1
ATOM 1281 C CA . LYS A 1 168 ? -7.938 12.206 -7.963 1.00 80.62 168 LYS A CA 1
ATOM 1282 C C . LYS A 1 168 ? -7.550 11.766 -9.380 1.00 80.62 168 LYS A C 1
ATOM 1284 O O . LYS A 1 168 ? -6.917 10.719 -9.503 1.00 80.62 168 LYS A O 1
ATOM 1289 N N . PRO A 1 169 ? -7.862 12.563 -10.423 1.00 75.12 169 PRO A N 1
ATOM 1290 C CA . PRO A 1 169 ? -7.362 12.318 -11.773 1.00 75.12 169 PRO A CA 1
ATOM 1291 C C . PRO A 1 169 ? -5.835 12.299 -11.794 1.00 75.12 169 PRO A C 1
ATOM 1293 O O . PRO A 1 169 ? -5.182 13.144 -11.167 1.00 75.12 169 PRO A O 1
ATOM 1296 N N . ASN A 1 170 ? -5.265 11.365 -12.542 1.00 77.44 170 ASN A N 1
ATOM 1297 C CA . ASN A 1 170 ? -3.830 11.270 -12.726 1.00 77.44 170 ASN A CA 1
ATOM 1298 C C . ASN A 1 170 ? -3.544 10.901 -14.176 1.00 77.44 170 ASN A C 1
ATOM 1300 O O . ASN A 1 170 ? -3.934 9.831 -14.631 1.00 77.44 170 ASN A O 1
ATOM 1304 N N . TYR A 1 171 ? -2.796 11.761 -14.871 1.00 72.31 171 TYR A N 1
ATOM 1305 C CA . TYR A 1 171 ? -2.442 11.554 -16.274 1.00 72.31 171 TYR A CA 1
ATOM 1306 C C . TYR A 1 171 ? -1.894 10.147 -16.545 1.00 72.31 171 TYR A C 1
ATOM 1308 O O . TYR A 1 171 ? -2.332 9.516 -17.497 1.00 72.31 171 TYR A O 1
ATOM 1316 N N . TYR A 1 172 ? -1.012 9.633 -15.681 1.00 71.75 172 TYR A N 1
ATOM 1317 C CA . TYR A 1 172 ? -0.388 8.317 -15.841 1.00 71.75 172 TYR A CA 1
ATOM 1318 C C . TYR A 1 172 ? -1.367 7.148 -15.677 1.00 71.75 172 TYR A C 1
ATOM 1320 O O . TYR A 1 172 ? -1.110 6.063 -16.178 1.00 71.75 172 TYR A O 1
ATOM 1328 N N . CYS A 1 173 ? -2.469 7.358 -14.961 1.00 73.94 173 CYS A N 1
ATOM 1329 C CA . CYS A 1 173 ? -3.480 6.339 -14.677 1.00 73.94 173 CYS A CA 1
ATOM 1330 C C . CYS A 1 173 ? -4.695 6.434 -15.595 1.00 73.94 173 CYS A C 1
ATOM 1332 O O . CYS A 1 173 ? -5.414 5.456 -15.797 1.00 73.94 173 CYS A O 1
ATOM 1334 N N . ASP A 1 174 ? -4.944 7.632 -16.111 1.00 70.94 174 ASP A N 1
ATOM 1335 C CA . ASP A 1 174 ? -6.022 7.923 -17.041 1.00 70.94 174 ASP A CA 1
ATOM 1336 C C . ASP A 1 174 ? -5.578 7.656 -18.487 1.00 70.94 174 ASP A C 1
ATOM 1338 O O . ASP A 1 174 ? -6.405 7.270 -19.311 1.00 70.94 174 ASP A O 1
ATOM 1342 N N . SER A 1 175 ? -4.276 7.765 -18.793 1.00 62.84 175 SER A N 1
ATOM 1343 C CA . SER A 1 175 ? -3.715 7.423 -20.108 1.00 62.84 175 SER A CA 1
ATOM 1344 C C . SER A 1 175 ? -3.855 5.945 -20.455 1.00 62.84 175 SER A C 1
ATOM 1346 O O . SER A 1 175 ? -4.079 5.625 -21.615 1.00 62.84 175 SER A O 1
ATOM 1348 N N . ASP A 1 176 ? -3.801 5.055 -19.461 1.00 52.81 176 ASP A N 1
ATOM 1349 C CA . ASP A 1 176 ? -4.008 3.612 -19.650 1.00 52.81 176 ASP A CA 1
ATOM 1350 C C . ASP A 1 176 ? -5.480 3.264 -19.965 1.00 52.81 176 ASP A C 1
ATOM 1352 O O . ASP A 1 176 ? -5.775 2.175 -20.453 1.00 52.81 176 ASP A O 1
ATOM 1356 N N . LYS A 1 177 ? -6.418 4.193 -19.711 1.00 51.09 177 LYS A N 1
ATOM 1357 C CA . LYS A 1 177 ? -7.849 4.067 -20.051 1.00 51.09 177 LYS A CA 1
ATOM 1358 C C . LYS A 1 177 ? -8.211 4.736 -21.376 1.00 51.09 177 LYS A C 1
ATOM 1360 O O . LYS A 1 177 ? -9.342 4.589 -21.846 1.00 51.09 177 LYS A O 1
ATOM 1365 N N . LEU A 1 178 ? -7.293 5.507 -21.959 1.00 48.38 178 LEU A N 1
ATOM 1366 C CA . LEU A 1 178 ? -7.469 6.055 -23.294 1.00 48.38 178 LEU A CA 1
ATOM 1367 C C . LEU A 1 178 ? -7.164 4.944 -24.291 1.00 48.38 178 LEU A C 1
ATOM 1369 O O . LEU A 1 178 ? -6.014 4.559 -24.478 1.00 48.38 178 LEU A O 1
ATOM 1373 N N . ASP A 1 179 ? -8.216 4.448 -24.936 1.00 44.66 179 ASP A N 1
ATOM 1374 C CA . ASP A 1 179 ? -8.107 3.618 -26.131 1.00 44.66 179 ASP A CA 1
ATOM 1375 C C . ASP A 1 179 ? -7.062 4.248 -27.078 1.00 44.66 179 ASP A C 1
ATOM 1377 O O . ASP A 1 179 ? -7.197 5.442 -27.396 1.00 44.66 179 ASP A O 1
ATOM 1381 N N . PRO A 1 180 ? -6.020 3.520 -27.526 1.00 50.50 180 PRO A N 1
ATOM 1382 C CA . PRO A 1 180 ? -4.972 4.083 -28.380 1.00 50.50 180 PRO A CA 1
ATOM 1383 C C . PRO A 1 180 ? -5.536 4.784 -29.629 1.00 50.50 180 PRO A C 1
ATOM 1385 O O . PRO A 1 180 ? -4.986 5.785 -30.091 1.00 50.50 180 PRO A O 1
ATOM 1388 N N . GLU A 1 181 ? -6.684 4.318 -30.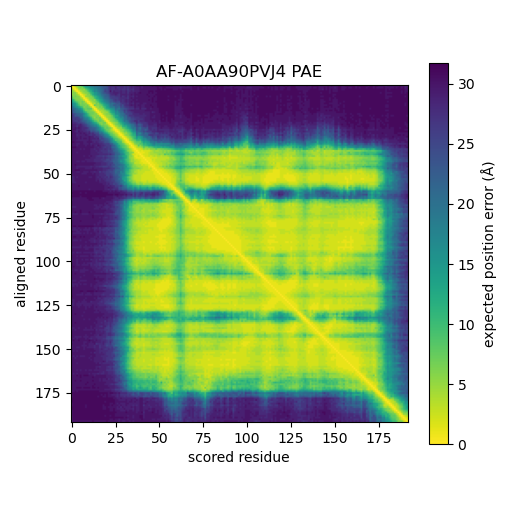130 1.00 48.09 181 GLU A N 1
ATOM 1389 C CA . GLU A 1 181 ? -7.405 4.912 -31.263 1.00 48.09 181 GLU A CA 1
ATOM 1390 C C . GLU A 1 181 ? -8.062 6.271 -30.945 1.00 48.09 181 GLU A C 1
ATOM 1392 O O . GLU A 1 181 ? -8.135 7.152 -31.809 1.00 48.09 181 GLU A O 1
ATOM 1397 N N . LYS A 1 182 ? -8.497 6.498 -29.698 1.00 43.31 182 LYS A N 1
ATOM 1398 C CA . LYS A 1 182 ? -9.086 7.778 -29.260 1.00 43.31 182 LYS A CA 1
ATOM 1399 C C . LYS A 1 182 ? -8.033 8.829 -28.918 1.00 43.31 182 LYS A C 1
ATOM 1401 O O . LYS A 1 182 ? -8.264 10.018 -29.131 1.00 43.31 182 LYS A O 1
ATOM 1406 N N . ALA A 1 183 ? -6.870 8.412 -28.424 1.00 46.00 183 ALA A N 1
ATOM 1407 C CA . ALA A 1 183 ? -5.757 9.325 -28.168 1.00 46.00 183 ALA A CA 1
ATOM 1408 C C . ALA A 1 183 ? -5.178 9.901 -29.478 1.00 46.00 183 ALA A C 1
ATOM 1410 O O . ALA A 1 183 ? -4.846 11.085 -29.542 1.00 46.00 183 ALA A O 1
ATOM 1411 N N . ALA A 1 184 ? -5.135 9.102 -30.551 1.00 48.31 184 ALA A N 1
ATOM 1412 C CA . ALA A 1 184 ? -4.658 9.537 -31.867 1.00 48.31 184 ALA A CA 1
ATOM 1413 C C . ALA A 1 184 ? -5.555 10.602 -32.531 1.00 48.31 184 ALA A C 1
ATOM 1415 O O . ALA A 1 184 ? -5.070 11.436 -33.295 1.00 48.31 184 ALA A O 1
ATOM 1416 N N . SER A 1 185 ? -6.852 10.622 -32.214 1.00 45.38 185 SER A N 1
ATOM 1417 C CA . SER A 1 185 ? -7.824 11.558 -32.797 1.00 45.38 185 SER A CA 1
ATOM 1418 C C . SER A 1 185 ? -7.890 12.918 -32.086 1.00 45.38 185 SER A C 1
ATOM 1420 O O . SER A 1 185 ? -8.478 13.853 -32.625 1.00 45.38 185 SER A O 1
ATOM 1422 N N . MET A 1 186 ? -7.239 13.074 -30.926 1.00 48.72 186 MET A N 1
ATOM 1423 C CA . MET A 1 186 ? -7.129 14.359 -30.214 1.00 48.72 186 MET A CA 1
ATOM 1424 C C . MET A 1 186 ? -5.848 15.149 -30.538 1.00 48.72 186 MET A C 1
ATOM 1426 O O . MET A 1 186 ? -5.751 16.317 -30.169 1.00 48.72 186 MET A O 1
ATOM 1430 N N . ILE A 1 187 ? -4.872 14.544 -31.227 1.00 49.09 187 ILE A N 1
ATOM 1431 C CA . ILE A 1 187 ? -3.562 15.168 -31.506 1.00 49.09 187 ILE A CA 1
ATOM 1432 C C . ILE A 1 187 ? -3.520 15.852 -32.884 1.00 49.09 187 ILE A C 1
ATOM 1434 O O . ILE A 1 187 ? -2.629 16.659 -33.138 1.00 49.09 187 ILE A O 1
ATOM 1438 N N . ILE A 1 188 ? -4.492 15.606 -33.768 1.00 41.41 188 ILE A N 1
ATOM 1439 C CA . ILE A 1 188 ? -4.539 16.255 -35.084 1.00 41.41 188 ILE A CA 1
ATOM 1440 C C . ILE A 1 188 ? -5.441 17.496 -34.996 1.00 41.41 188 ILE A C 1
ATOM 1442 O O . ILE A 1 188 ? -6.654 17.345 -34.831 1.00 41.41 188 ILE A O 1
ATOM 1446 N N . PRO A 1 189 ? -4.910 18.728 -35.127 1.00 44.69 189 PRO A N 1
ATOM 1447 C CA . PRO A 1 189 ? -5.752 19.892 -35.356 1.00 44.69 189 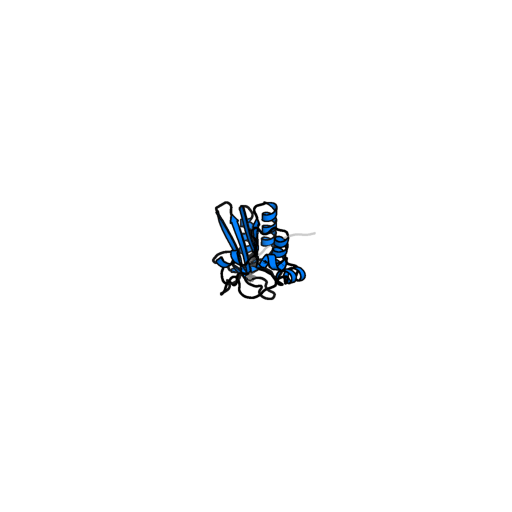PRO A CA 1
ATOM 1448 C C . PRO A 1 189 ? -6.504 19.663 -36.667 1.00 44.69 189 PRO A C 1
ATOM 1450 O O . PRO A 1 189 ? -5.878 19.473 -37.709 1.00 44.69 189 PRO A O 1
ATOM 1453 N N . GLN A 1 190 ? -7.836 19.663 -36.620 1.00 48.88 190 GLN A N 1
ATOM 1454 C CA . GLN A 1 190 ? -8.651 19.674 -37.833 1.00 48.88 190 GLN A CA 1
ATO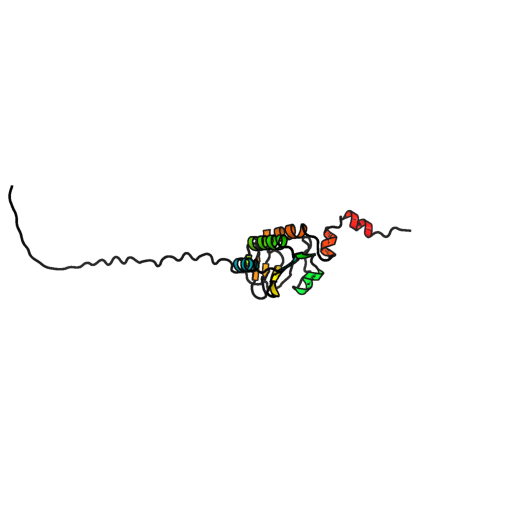M 1455 C C . GLN A 1 190 ? -8.253 20.913 -38.656 1.00 48.88 190 GLN A C 1
ATOM 1457 O O . GLN A 1 190 ? -8.335 22.029 -38.125 1.00 48.88 190 GLN A O 1
ATOM 1462 N N . PRO A 1 191 ? -7.773 20.755 -39.902 1.00 47.91 191 PRO A N 1
ATOM 1463 C CA . PRO A 1 191 ? -7.509 21.899 -40.756 1.00 47.91 191 PRO A CA 1
ATOM 1464 C C . PRO A 1 191 ? -8.838 22.606 -41.050 1.00 47.91 191 PRO A C 1
ATOM 1466 O O . PRO A 1 191 ? -9.858 21.957 -41.281 1.00 47.91 191 PRO A O 1
ATOM 1469 N N . LYS A 1 192 ? -8.815 23.939 -40.972 1.00 44.12 192 LYS A N 1
ATOM 1470 C CA . LYS A 1 192 ? -9.928 24.796 -41.396 1.00 44.12 192 LYS A CA 1
ATOM 1471 C C . LYS A 1 192 ? -10.144 24.718 -42.900 1.00 44.12 192 LYS A C 1
ATOM 1473 O O . LYS A 1 192 ? -9.122 24.645 -43.618 1.00 44.12 192 LYS A O 1
#

Solvent-accessible surface area (backbone atoms only — not comparable to full-atom values): 11624 Å² total; per-residue (Å²): 134,85,86,85,88,82,84,90,81,86,85,77,87,81,87,79,77,77,77,75,76,75,76,75,68,71,81,78,73,71,78,69,76,78,69,42,64,63,46,58,53,54,60,65,44,65,90,38,59,54,35,38,41,40,32,44,42,62,87,92,63,87,82,79,80,14,74,39,78,89,41,39,83,82,63,21,36,35,35,75,39,69,50,68,69,58,49,52,52,49,50,53,50,60,63,67,21,52,51,37,78,38,84,58,65,95,68,51,47,41,42,33,38,39,37,43,32,30,71,87,71,49,74,46,35,42,38,27,22,64,68,41,87,100,54,11,29,38,24,25,49,51,99,82,47,19,27,28,27,34,63,63,35,63,56,56,53,48,57,60,51,68,78,49,77,62,73,48,94,34,71,70,58,50,53,79,68,47,52,72,75,61,55,61,66,72,72,57,79,80,82,131

Mean predicted aligned error: 14.3 Å

Radius of gyration: 32.15 Å; Cα contacts (8 Å, |Δi|>4): 284; chains: 1; bounding box: 47×110×98 Å

pLDDT: mean 74.55, std 19.1, range [35.09, 97.31]

Secondary structure (DSSP, 8-state):
------------------------PPP---------HHHHHHHHHGGGEEEEEEEE--SS--S-S-SSGGGHHHHSEEEEE-SHHHHHHHHHHHHHT--EE-PPPSS--EEEEEEEEETTS-EEEEEEEEEETTTEEEEESSSS-EEE--TTHHHHHHHHHHTS--SB--HHHHGGGS-HHHHHTSSSPPP-

Foldseek 3Di:
DDDDDDDDDDDDDDDPPPPPPPPPPPPPPPPPPPPAVQLVVLVVLLVFFQKKKKWAADDPDDDAQPQDDVRRVQHTFIDIDGDSVLSVLVSVLSNVQPKHFDPADPTQSFRMKMWGQGNVRDIWIWTWHDQDPQFGTWHARHPGTTITTGNCSSVSVVVSCVVGDGPDDHPRVVVVVPDPVNVVVVPDDDDD